Protein AF-X6MS56-F1 (afdb_monomer)

Secondary structure (DSSP, 8-state):
-----PPPPPGGG-HHHHHHHHT-HHHHHHHHHTT-EEEEE-HHHHTT----HHHHHHHEEEE-SS-TTEEEETTS-EEEEETTEEEE-TT-SS--EEEEEEEEEEEETTEEEEEEEESS-SS--TTSGGGS------------------------------------------------------------HHHHHHHHHHHS-HHHHHHHHHHHHHHHHHHHHHTTT-SS-HHHHHHHHHHHHHHHIIIIITTSTTTTTT--HHHHHHHHHHHHHHHHHHHHHHHHHHHHHHHHHHHHHHHHHHHHHHHHHHHS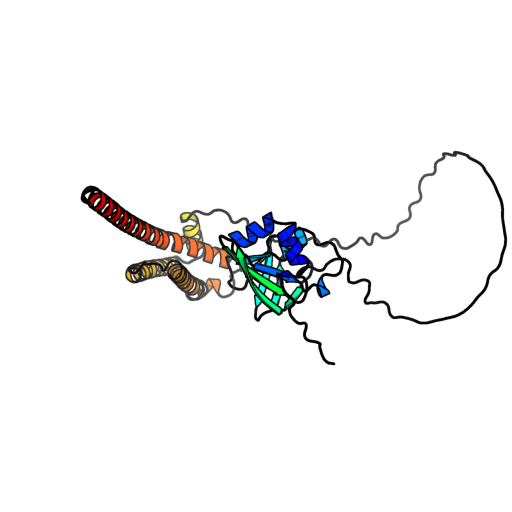----

Organism: Reticulomyxa filosa (NCBI:txid46433)

Sequence (320 aa):
MSTSTLKAEPVATNHFFKLLRDQYQDLYKLVSQNGWRVCVPHSSSIGDTPLTEQFLKSHIMQNSPFFKDEFITSNRQKVTIREGVVSTKSGFETPSTAKILSEELFYTNDSKFVVYCISNPLVVIAGSDDLKSRPSSSGSGGSGGPDTGGNNNGGAQSRSLFFGVSRGAMSETGPRMYQWKSKETTAVEYRSVEQWKQVLKTELSQHEYQQMRVWLDDFVTTFTKSHVMFKGYTSWTSQKIKEYRDKAVQSKLLNIPKFRNHLTYAQQNELSMAFDCLLHSRVYSFIFQQLIIHMKTEDELLSRKIRAIQQEHLLSPQSN

InterPro domains:
  IPR051248 UPF0507/Ankyrin repeat domain-containing protein 27 [PTHR24170] (10-311)

Structure (mmCIF, N/CA/C/O backbone):
data_AF-X6MS56-F1
#
_entry.id   AF-X6MS56-F1
#
loop_
_atom_site.group_PDB
_atom_site.id
_atom_site.type_symbol
_atom_site.label_atom_id
_atom_site.label_alt_id
_atom_site.label_comp_id
_atom_site.label_asym_id
_atom_site.label_entity_id
_atom_site.label_seq_id
_atom_site.pdbx_PDB_ins_code
_atom_site.Cartn_x
_atom_site.Cartn_y
_atom_site.Cartn_z
_atom_site.occupancy
_atom_site.B_iso_or_equiv
_atom_site.auth_seq_id
_atom_site.auth_comp_id
_atom_site.auth_asym_id
_atom_site.auth_atom_id
_atom_site.pdbx_PDB_model_num
ATOM 1 N N . MET A 1 1 ? -19.420 23.809 -29.208 1.00 43.38 1 MET A N 1
ATOM 2 C CA . MET A 1 1 ? -17.952 23.850 -29.051 1.00 43.38 1 MET A CA 1
ATOM 3 C C . MET A 1 1 ? -17.467 22.421 -28.902 1.00 43.38 1 MET A C 1
ATOM 5 O O . MET A 1 1 ? -17.743 21.806 -27.881 1.00 43.38 1 MET A O 1
ATOM 9 N N . SER A 1 2 ? -16.863 21.856 -29.944 1.00 39.59 2 SER A N 1
ATOM 10 C CA . SER A 1 2 ? -16.380 20.473 -29.936 1.00 39.59 2 SER A CA 1
ATOM 11 C C . SER A 1 2 ? -15.113 20.403 -29.088 1.00 39.59 2 SER A C 1
ATOM 13 O O . SER A 1 2 ? -14.068 20.900 -29.500 1.00 39.59 2 SER A O 1
ATOM 15 N N . THR A 1 3 ? -15.199 19.848 -27.881 1.00 50.16 3 THR A N 1
ATOM 16 C CA . THR A 1 3 ? -14.017 19.552 -27.071 1.00 50.16 3 THR A CA 1
ATOM 17 C C . THR A 1 3 ? -13.289 18.383 -27.723 1.00 50.16 3 THR A C 1
ATOM 19 O O . THR A 1 3 ? -13.685 17.224 -27.601 1.00 50.16 3 THR A O 1
ATOM 22 N N . SER A 1 4 ? -12.239 18.690 -28.481 1.00 68.00 4 SER A N 1
ATOM 23 C CA . SER A 1 4 ? -11.332 17.686 -29.032 1.00 68.00 4 SER A CA 1
ATOM 24 C C . SER A 1 4 ? -10.866 16.782 -27.890 1.00 68.00 4 SER A C 1
ATOM 26 O O . SER A 1 4 ? -10.172 17.228 -26.978 1.00 68.00 4 SER A O 1
ATOM 28 N N . THR A 1 5 ? -11.312 15.525 -27.888 1.00 86.69 5 THR A N 1
ATOM 29 C CA . THR A 1 5 ? -10.949 14.567 -26.841 1.00 86.69 5 THR A CA 1
ATOM 30 C C . THR A 1 5 ? -9.471 14.236 -27.003 1.00 86.69 5 THR A C 1
ATOM 32 O O . THR A 1 5 ? -9.082 13.655 -28.017 1.00 86.69 5 THR A O 1
ATOM 35 N N . LEU A 1 6 ? -8.650 14.644 -26.032 1.00 92.62 6 LEU A N 1
ATOM 36 C CA . LEU A 1 6 ? -7.223 14.333 -26.010 1.00 92.62 6 LEU A CA 1
ATOM 37 C C . LEU A 1 6 ? -7.042 12.809 -26.054 1.00 92.62 6 LEU A C 1
ATOM 39 O O . LEU A 1 6 ? -7.611 12.092 -25.227 1.00 92.62 6 LEU A O 1
ATOM 43 N N . LYS A 1 7 ? -6.299 12.319 -27.048 1.00 94.50 7 LYS A N 1
ATOM 44 C CA . LYS A 1 7 ? -6.004 10.892 -27.217 1.00 94.50 7 LYS A CA 1
ATOM 45 C C . LYS A 1 7 ? -4.727 10.534 -26.463 1.00 94.50 7 LYS A C 1
ATOM 47 O O . LYS A 1 7 ? -3.873 11.389 -26.268 1.00 94.50 7 LYS A O 1
ATOM 52 N N . ALA A 1 8 ? -4.609 9.275 -26.055 1.00 93.88 8 ALA A N 1
ATOM 53 C CA . ALA A 1 8 ? -3.372 8.761 -25.482 1.00 93.88 8 ALA A CA 1
ATOM 54 C C . ALA A 1 8 ? -2.257 8.729 -26.538 1.00 93.88 8 ALA A C 1
ATOM 56 O O . ALA A 1 8 ? -2.508 8.386 -27.697 1.00 93.88 8 ALA A O 1
ATOM 57 N N . GLU A 1 9 ? -1.036 9.048 -26.120 1.00 95.12 9 GLU A N 1
ATOM 58 C CA . GLU A 1 9 ? 0.173 8.843 -26.917 1.00 95.12 9 GLU A CA 1
ATOM 59 C C . GLU A 1 9 ? 0.909 7.575 -26.445 1.00 95.12 9 GLU A C 1
ATOM 61 O O . GLU A 1 9 ? 0.774 7.197 -25.279 1.00 95.12 9 GLU A O 1
ATOM 66 N N . PRO A 1 10 ? 1.706 6.915 -27.304 1.00 96.75 10 PRO A N 1
ATOM 67 C CA . PRO A 1 10 ? 2.484 5.749 -26.894 1.00 96.75 10 PRO A CA 1
ATOM 68 C C . PRO A 1 10 ? 3.536 6.114 -25.839 1.00 96.75 10 PRO A C 1
ATOM 70 O O . PRO A 1 10 ? 4.455 6.898 -26.117 1.00 96.75 10 PRO A O 1
ATOM 73 N N . VAL A 1 11 ? 3.464 5.492 -24.659 1.00 96.81 11 VAL A N 1
ATOM 74 C CA . VAL A 1 11 ? 4.350 5.791 -23.517 1.00 96.81 11 VAL A CA 1
ATOM 75 C C . VAL A 1 11 ? 5.834 5.650 -23.876 1.00 96.81 11 VAL A C 1
ATOM 77 O O . VAL A 1 11 ? 6.647 6.487 -23.494 1.00 96.81 11 VAL A O 1
ATOM 80 N N . ALA A 1 12 ? 6.202 4.649 -24.683 1.00 95.62 12 ALA A N 1
ATOM 81 C CA . ALA A 1 12 ? 7.589 4.424 -25.107 1.00 95.62 12 ALA A CA 1
ATOM 82 C C . ALA A 1 12 ? 8.193 5.586 -25.926 1.00 95.62 12 ALA A C 1
ATOM 84 O O . ALA A 1 12 ? 9.417 5.711 -26.023 1.00 95.62 12 ALA A O 1
ATOM 85 N N . THR A 1 13 ? 7.353 6.433 -26.534 1.00 96.62 13 THR A N 1
ATOM 86 C CA . THR A 1 13 ? 7.797 7.580 -27.342 1.00 96.62 13 THR A CA 1
ATOM 87 C C . THR A 1 13 ? 7.876 8.885 -26.553 1.00 96.62 13 THR A C 1
ATOM 89 O O . THR A 1 13 ? 8.641 9.767 -26.956 1.00 96.62 13 THR A O 1
ATOM 92 N N . ASN A 1 14 ? 7.164 8.969 -25.426 1.00 97.31 14 ASN A N 1
ATOM 93 C CA . ASN A 1 14 ? 7.041 10.154 -24.585 1.00 97.31 14 ASN A CA 1
ATOM 94 C C . ASN A 1 14 ? 8.391 10.560 -23.955 1.00 97.31 14 ASN A C 1
ATOM 96 O O . ASN A 1 14 ? 9.162 9.722 -23.477 1.00 97.31 14 ASN A O 1
ATOM 100 N N . HIS A 1 15 ? 8.676 11.867 -23.956 1.00 96.38 15 HIS A N 1
ATOM 101 C CA . HIS A 1 15 ? 9.951 12.416 -23.487 1.00 96.38 15 HIS A CA 1
ATOM 102 C C . HIS A 1 15 ? 10.188 12.197 -21.985 1.00 96.38 15 HIS A C 1
ATOM 104 O O . HIS A 1 15 ? 11.284 11.797 -21.600 1.00 96.38 15 HIS A O 1
ATOM 110 N N . PHE A 1 16 ? 9.162 12.381 -21.149 1.00 97.62 16 PHE A N 1
ATOM 111 C CA . PHE A 1 16 ? 9.237 12.131 -19.708 1.00 97.62 16 PHE A CA 1
ATOM 112 C C . PHE A 1 16 ? 9.600 10.670 -19.416 1.00 97.62 16 PHE A C 1
ATOM 114 O O . PHE A 1 16 ? 10.469 10.397 -18.588 1.00 97.62 16 PHE A O 1
ATOM 121 N N . PHE A 1 17 ? 8.975 9.721 -20.119 1.00 98.00 17 PHE A N 1
ATOM 122 C CA . PHE A 1 17 ? 9.243 8.301 -19.889 1.00 98.00 17 PHE A CA 1
ATOM 123 C C . PHE A 1 17 ? 10.634 7.881 -20.380 1.00 98.00 17 PHE A C 1
ATOM 125 O O . PHE A 1 17 ? 11.343 7.158 -19.678 1.00 98.00 17 PHE A O 1
ATOM 132 N N . LYS A 1 18 ? 11.066 8.382 -21.546 1.00 97.88 18 LYS A N 1
ATOM 133 C CA . LYS A 1 18 ? 12.442 8.194 -22.036 1.00 97.88 18 LYS A CA 1
ATOM 134 C C . LYS A 1 18 ? 13.464 8.747 -21.050 1.00 97.88 18 LYS A C 1
ATOM 136 O O . LYS A 1 18 ? 14.424 8.059 -20.733 1.00 97.88 18 LYS A O 1
ATOM 141 N N . LEU A 1 19 ? 13.229 9.943 -20.512 1.00 97.75 19 LEU A N 1
ATOM 142 C CA . LEU A 1 19 ? 14.104 10.556 -19.518 1.00 97.75 19 LEU A CA 1
ATOM 143 C C . LEU A 1 19 ? 14.233 9.688 -18.258 1.00 97.75 19 LEU A C 1
ATOM 145 O O . LEU A 1 19 ? 15.348 9.425 -17.808 1.00 97.75 19 LEU A O 1
ATOM 149 N N . LEU A 1 20 ? 13.105 9.201 -17.724 1.00 98.00 20 LEU A N 1
ATOM 150 C CA . LEU A 1 20 ? 13.085 8.302 -16.568 1.00 98.00 20 LEU A CA 1
ATOM 151 C C . LEU A 1 20 ? 13.911 7.034 -16.826 1.00 98.00 20 LEU A C 1
ATOM 153 O O . LEU A 1 20 ? 14.711 6.642 -15.983 1.00 98.00 20 LEU A O 1
ATOM 157 N N . ARG A 1 21 ? 13.724 6.405 -17.990 1.00 97.38 21 ARG A N 1
ATOM 158 C CA . ARG A 1 21 ? 14.405 5.160 -18.361 1.00 97.38 21 ARG A CA 1
ATOM 159 C C . ARG A 1 21 ? 15.896 5.363 -18.639 1.00 97.38 21 ARG A C 1
ATOM 161 O O . ARG A 1 21 ? 16.707 4.564 -18.184 1.00 97.38 21 ARG A O 1
ATOM 168 N N . ASP A 1 22 ? 16.246 6.399 -19.395 1.00 97.69 22 ASP A N 1
ATOM 169 C CA . ASP A 1 22 ? 17.578 6.546 -19.984 1.00 97.69 22 ASP A CA 1
ATOM 170 C C . ASP A 1 22 ? 18.538 7.297 -19.047 1.00 97.69 22 ASP A C 1
ATOM 172 O O . ASP A 1 22 ? 19.694 6.894 -18.917 1.00 97.69 22 ASP A O 1
ATOM 176 N N . GLN A 1 23 ? 18.064 8.347 -18.361 1.00 97.94 23 GLN A N 1
ATOM 177 C CA . GLN A 1 23 ? 18.895 9.195 -17.490 1.00 97.94 23 GLN A CA 1
ATOM 178 C C . GLN A 1 23 ? 18.741 8.871 -15.999 1.00 97.94 23 GLN A C 1
ATOM 180 O O . GLN A 1 23 ? 19.713 8.956 -15.254 1.00 97.94 23 GLN A O 1
ATOM 185 N N . TYR A 1 24 ? 17.552 8.454 -15.556 1.00 97.62 24 TYR A N 1
ATOM 186 C CA . TYR A 1 24 ? 17.260 8.168 -14.145 1.00 97.62 24 TYR A CA 1
ATOM 187 C C . TYR A 1 24 ? 17.105 6.665 -13.878 1.00 97.62 24 TYR A C 1
ATOM 189 O O . TYR A 1 24 ? 16.140 6.215 -13.254 1.00 97.62 24 TYR A O 1
ATOM 197 N N . GLN A 1 25 ? 18.085 5.878 -14.333 1.00 96.75 25 GLN A N 1
ATOM 198 C CA . GLN A 1 25 ? 18.047 4.411 -14.282 1.00 96.75 25 GLN A CA 1
ATOM 199 C C . GLN A 1 25 ? 17.817 3.849 -12.875 1.00 96.75 25 GLN A C 1
ATOM 201 O O . GLN A 1 25 ? 17.140 2.834 -12.736 1.00 96.75 25 GLN A O 1
ATOM 206 N N . ASP A 1 26 ? 18.334 4.501 -11.833 1.00 97.31 26 ASP A N 1
ATOM 207 C CA . ASP A 1 26 ? 18.136 4.055 -10.451 1.00 97.31 26 ASP A CA 1
ATOM 208 C C . ASP A 1 26 ? 16.671 4.182 -10.017 1.00 97.31 26 ASP A C 1
ATOM 210 O O . ASP A 1 26 ? 16.117 3.253 -9.427 1.00 97.31 26 ASP A O 1
ATOM 214 N N . LEU A 1 27 ? 16.001 5.283 -10.386 1.00 97.38 27 LEU A N 1
ATOM 215 C CA . LEU A 1 27 ? 14.562 5.442 -10.159 1.00 97.38 27 LEU A CA 1
ATOM 216 C C . LEU A 1 27 ? 13.758 4.446 -10.995 1.00 97.38 27 LEU A C 1
ATOM 218 O O . LEU A 1 27 ? 12.813 3.851 -10.484 1.00 97.38 27 LEU A O 1
ATOM 222 N N . TYR A 1 28 ? 14.143 4.220 -12.253 1.00 97.62 28 TYR A N 1
ATOM 223 C CA . TYR A 1 28 ? 13.481 3.240 -13.115 1.00 97.62 28 TYR A CA 1
ATOM 224 C C . TYR A 1 28 ? 13.593 1.808 -12.558 1.00 97.62 28 TYR A C 1
ATOM 226 O O . TYR A 1 28 ? 12.591 1.094 -12.463 1.00 97.62 28 TYR A O 1
ATOM 234 N N . LYS A 1 29 ? 14.789 1.398 -12.113 1.00 96.31 29 LYS A N 1
ATOM 235 C CA . LYS A 1 29 ? 15.021 0.105 -11.445 1.00 96.31 29 LYS A CA 1
ATOM 236 C C . LYS A 1 29 ? 14.187 -0.017 -10.175 1.00 96.31 29 LYS A C 1
ATOM 238 O O . LYS A 1 29 ? 13.544 -1.045 -9.982 1.00 96.31 29 LYS A O 1
ATOM 243 N N . LEU A 1 30 ? 14.146 1.033 -9.353 1.00 96.06 30 LEU A N 1
ATOM 244 C CA . LEU A 1 30 ? 13.357 1.062 -8.122 1.00 96.06 30 LEU A CA 1
ATOM 245 C C . LEU A 1 30 ? 11.858 0.881 -8.404 1.00 96.06 30 LEU A C 1
ATOM 247 O O . LEU A 1 30 ? 11.199 0.082 -7.738 1.00 96.06 30 LEU A O 1
ATOM 251 N N . VAL A 1 31 ? 11.328 1.580 -9.412 1.00 97.12 31 VAL A N 1
ATOM 252 C CA . VAL A 1 31 ? 9.933 1.440 -9.853 1.00 97.12 31 VAL A CA 1
ATOM 253 C C . VAL A 1 31 ? 9.639 0.009 -10.280 1.00 97.12 31 VAL A C 1
ATOM 255 O O . VAL A 1 31 ? 8.637 -0.564 -9.849 1.00 97.12 31 VAL A O 1
ATOM 258 N N . SER A 1 32 ? 10.520 -0.570 -11.098 1.00 96.56 32 SER A N 1
ATOM 259 C CA . SER A 1 32 ? 10.356 -1.929 -11.602 1.00 96.56 32 SER A CA 1
ATOM 260 C C . SER A 1 32 ? 10.371 -2.951 -10.467 1.00 96.56 32 SER A C 1
ATOM 262 O O . SER A 1 32 ? 9.411 -3.701 -10.318 1.00 96.56 32 SER A O 1
ATOM 264 N N . GLN A 1 33 ? 11.414 -2.943 -9.629 1.00 96.12 33 GLN A N 1
ATOM 265 C CA . GLN A 1 33 ? 11.604 -3.909 -8.540 1.00 96.12 33 GLN A CA 1
ATOM 266 C C . GLN A 1 33 ? 10.435 -3.929 -7.554 1.00 96.12 33 GLN A C 1
ATOM 268 O O . GLN A 1 33 ? 10.069 -4.988 -7.052 1.00 96.12 33 GLN A O 1
ATOM 273 N N . ASN A 1 34 ? 9.832 -2.768 -7.293 1.00 95.62 34 ASN A N 1
ATOM 274 C CA . ASN A 1 34 ? 8.732 -2.652 -6.341 1.00 95.62 34 ASN A CA 1
ATOM 275 C C . ASN A 1 34 ? 7.339 -2.692 -6.993 1.00 95.62 34 ASN A C 1
ATOM 277 O O . ASN A 1 34 ? 6.336 -2.562 -6.287 1.00 95.62 34 ASN A O 1
ATOM 281 N N . GLY A 1 35 ? 7.246 -2.837 -8.320 1.00 96.06 35 GLY A N 1
ATOM 282 C CA . GLY A 1 35 ? 5.970 -2.829 -9.042 1.00 96.06 35 GLY A CA 1
ATOM 283 C C . GLY A 1 35 ? 5.171 -1.537 -8.842 1.00 96.06 35 GLY A C 1
ATOM 284 O O . GLY A 1 35 ? 3.944 -1.568 -8.716 1.00 96.06 35 GLY A O 1
ATOM 285 N N . TRP A 1 36 ? 5.863 -0.399 -8.746 1.00 97.44 36 TRP A N 1
ATOM 286 C CA . TRP A 1 36 ? 5.234 0.907 -8.543 1.00 97.44 36 TRP A CA 1
ATOM 287 C C . TRP A 1 36 ? 4.491 1.383 -9.797 1.00 97.44 36 TRP A C 1
ATOM 289 O O . TRP A 1 36 ? 4.592 0.804 -10.874 1.00 97.44 36 TRP A O 1
ATOM 299 N N . ARG A 1 37 ? 3.692 2.441 -9.659 1.00 98.31 37 ARG A N 1
ATOM 300 C CA . ARG A 1 37 ? 2.962 3.059 -10.773 1.00 98.31 37 ARG A CA 1
ATOM 301 C C . ARG A 1 37 ? 3.662 4.329 -11.227 1.00 98.31 37 ARG A C 1
ATOM 303 O O . ARG A 1 37 ? 4.091 5.114 -10.386 1.00 98.31 37 ARG A O 1
ATOM 310 N N . VAL A 1 38 ? 3.722 4.563 -12.532 1.00 98.56 38 VAL A N 1
ATOM 311 C CA . VAL A 1 38 ? 4.264 5.806 -13.104 1.00 98.56 38 VAL A CA 1
ATOM 312 C C . VAL A 1 38 ? 3.156 6.561 -13.821 1.00 98.56 38 VAL A C 1
ATOM 314 O O . VAL A 1 38 ? 2.483 6.006 -14.679 1.00 98.56 38 VAL A O 1
ATOM 317 N N . CYS A 1 39 ? 2.974 7.831 -13.486 1.00 98.56 39 CYS A N 1
ATOM 318 C CA . CYS A 1 39 ? 2.101 8.755 -14.197 1.00 98.56 39 CYS A CA 1
ATOM 319 C C . CYS A 1 39 ? 2.916 9.532 -15.230 1.00 98.56 39 CYS A C 1
ATOM 321 O O . CYS A 1 39 ? 3.679 10.419 -14.870 1.00 98.56 39 CYS A O 1
ATOM 323 N N . VAL A 1 40 ? 2.755 9.221 -16.509 1.00 98.31 40 VAL A N 1
ATOM 324 C CA . VAL A 1 40 ? 3.439 9.898 -17.613 1.00 98.31 40 VAL A CA 1
ATOM 325 C C . VAL A 1 40 ? 2.525 10.998 -18.151 1.00 98.31 40 VAL A C 1
ATOM 327 O O . VAL A 1 40 ? 1.493 10.675 -18.746 1.00 98.31 40 VAL A O 1
ATOM 330 N N . PRO A 1 41 ? 2.842 12.289 -17.943 1.00 97.75 41 PRO A N 1
ATOM 331 C CA . PRO A 1 41 ? 2.025 13.365 -18.481 1.00 97.75 41 PRO A CA 1
ATOM 332 C C . PRO A 1 41 ? 2.132 13.417 -20.002 1.00 97.75 41 PRO A C 1
ATOM 334 O O . PRO A 1 41 ? 3.205 13.189 -20.564 1.00 97.75 41 PRO A O 1
ATOM 337 N N . HIS A 1 42 ? 1.023 13.748 -20.657 1.00 97.19 42 HIS A N 1
ATOM 338 C CA . HIS A 1 42 ? 0.965 13.895 -22.104 1.00 97.19 42 HIS A CA 1
ATOM 339 C C . HIS A 1 42 ? 1.962 14.966 -22.580 1.00 97.19 42 HIS A C 1
ATOM 341 O O . HIS A 1 42 ? 2.009 16.056 -22.003 1.00 97.19 42 HIS A O 1
ATOM 347 N N . SER A 1 43 ? 2.724 14.703 -23.644 1.00 95.56 43 SER A N 1
ATOM 348 C CA . SER A 1 43 ? 3.818 15.571 -24.117 1.00 95.56 43 SER A CA 1
ATOM 349 C C . SER A 1 43 ? 3.364 17.011 -24.378 1.00 95.56 43 SER A C 1
ATOM 351 O O . SER A 1 43 ? 4.067 17.958 -24.042 1.00 95.56 43 SER A O 1
ATOM 353 N N . SER A 1 44 ? 2.139 17.198 -24.883 1.00 94.81 44 SER A N 1
ATOM 354 C CA . SER A 1 44 ? 1.561 18.534 -25.117 1.00 94.81 44 SER A CA 1
ATOM 355 C C . SER A 1 44 ? 1.279 19.350 -23.845 1.00 94.81 44 SER A C 1
ATOM 357 O O . SER A 1 44 ? 0.930 20.520 -23.957 1.00 94.81 44 SER A O 1
ATOM 359 N N . SER A 1 45 ? 1.345 18.738 -22.658 1.00 94.38 45 SER A N 1
ATOM 360 C CA . SER A 1 45 ? 1.048 19.377 -21.366 1.00 94.38 45 SER A CA 1
ATOM 361 C C . SER A 1 45 ? 2.293 19.756 -20.557 1.00 94.38 45 SER A C 1
ATOM 363 O O . SER A 1 45 ? 2.184 20.530 -19.612 1.00 94.38 45 SER A O 1
ATOM 365 N N . ILE A 1 46 ? 3.466 19.221 -20.916 1.00 91.62 46 ILE A N 1
ATOM 366 C CA . ILE A 1 46 ? 4.722 19.419 -20.175 1.00 91.62 46 ILE A CA 1
ATOM 367 C C . ILE A 1 46 ? 5.432 20.723 -20.590 1.00 91.62 46 ILE A C 1
ATOM 369 O O . ILE A 1 46 ? 6.148 21.315 -19.786 1.00 91.62 46 ILE A O 1
ATOM 373 N N . GLY A 1 47 ? 5.202 21.206 -21.815 1.00 87.88 47 GLY A N 1
ATOM 374 C CA . GLY A 1 47 ? 5.944 22.344 -22.370 1.00 87.88 47 GLY A CA 1
ATOM 375 C C . GLY A 1 47 ? 7.443 22.049 -22.525 1.00 87.88 47 GLY A C 1
ATOM 376 O O . GLY A 1 47 ? 7.866 20.898 -22.448 1.00 87.88 47 GLY A O 1
ATOM 377 N N . ASP A 1 48 ? 8.246 23.095 -22.726 1.00 87.06 48 ASP A N 1
ATOM 378 C CA . ASP A 1 48 ? 9.701 22.986 -22.954 1.00 87.06 48 ASP A CA 1
ATOM 379 C C . ASP A 1 48 ? 10.535 23.065 -21.663 1.00 87.06 48 ASP A C 1
ATOM 381 O O . ASP A 1 48 ? 11.746 23.287 -21.691 1.00 87.06 48 ASP A O 1
ATOM 385 N N . THR A 1 49 ? 9.904 22.950 -20.493 1.00 82.69 49 THR A N 1
ATOM 386 C CA . THR A 1 49 ? 10.622 23.133 -19.229 1.00 82.69 49 THR A CA 1
ATOM 387 C C . THR A 1 49 ? 11.457 21.900 -18.878 1.00 82.69 49 THR A C 1
ATOM 389 O O . THR A 1 49 ? 10.976 20.772 -19.020 1.00 82.69 49 THR A O 1
ATOM 392 N N . PRO A 1 50 ? 12.692 22.078 -18.368 1.00 89.88 50 PRO A N 1
ATOM 393 C CA . PRO A 1 50 ? 13.512 20.965 -17.915 1.00 89.88 50 PRO A CA 1
ATOM 394 C C . PRO A 1 50 ? 12.810 20.147 -16.828 1.00 89.88 50 PRO A C 1
ATOM 396 O O . PRO A 1 50 ? 12.402 20.653 -15.780 1.00 89.88 50 PRO A O 1
ATOM 399 N N . LEU A 1 51 ? 12.720 18.846 -17.077 1.00 95.44 51 LEU A N 1
ATOM 400 C CA . LEU A 1 51 ? 12.163 17.872 -16.154 1.00 95.44 51 LEU A CA 1
ATOM 401 C C . LEU A 1 51 ? 13.202 17.523 -15.084 1.00 95.44 51 LEU A C 1
ATOM 403 O O . LEU A 1 51 ? 14.189 16.843 -15.352 1.00 95.44 51 LEU A O 1
ATOM 407 N N . THR A 1 52 ? 12.979 17.997 -13.861 1.00 96.19 52 THR A N 1
ATOM 408 C CA . THR A 1 52 ? 13.863 17.706 -12.726 1.00 96.19 52 THR A CA 1
ATOM 409 C C . THR A 1 52 ? 13.569 16.335 -12.111 1.00 96.19 52 THR A C 1
ATOM 411 O O . THR A 1 52 ? 12.470 15.790 -12.236 1.00 96.19 52 THR A O 1
ATOM 414 N N . GLU A 1 53 ? 14.520 15.792 -11.350 1.00 96.44 53 GLU A N 1
ATOM 415 C CA . GLU A 1 53 ? 14.308 14.553 -10.587 1.00 96.44 53 GLU A CA 1
ATOM 416 C C . GLU A 1 53 ? 13.118 14.662 -9.617 1.00 96.44 53 GLU A C 1
ATOM 418 O O . GLU A 1 53 ? 12.340 13.723 -9.452 1.00 96.44 53 GLU A O 1
ATOM 423 N N . GLN A 1 54 ? 12.932 15.832 -8.999 1.00 96.25 54 GLN A N 1
ATOM 424 C CA . GLN A 1 54 ? 11.812 16.075 -8.092 1.00 96.25 54 GLN A CA 1
ATOM 425 C C . GLN A 1 54 ? 10.467 16.048 -8.829 1.00 96.25 54 GLN A C 1
ATOM 427 O O . GLN A 1 54 ? 9.474 15.533 -8.302 1.00 96.25 54 GLN A O 1
ATOM 432 N N . PHE A 1 55 ? 10.439 16.550 -10.066 1.00 96.88 55 PHE A N 1
ATOM 433 C CA . PHE A 1 55 ? 9.272 16.442 -10.929 1.00 96.88 55 PHE A CA 1
ATOM 434 C C . PHE A 1 55 ? 8.958 14.972 -11.235 1.00 96.88 55 PHE A C 1
ATOM 436 O O . PHE A 1 55 ? 7.827 14.537 -11.021 1.00 96.88 55 PHE A O 1
ATOM 443 N N . LEU A 1 56 ? 9.958 14.173 -11.624 1.00 97.94 56 LEU A N 1
ATOM 444 C CA . LEU A 1 56 ? 9.808 12.728 -11.858 1.00 97.94 56 LEU A CA 1
ATOM 445 C C . LEU A 1 56 ? 9.278 11.996 -10.612 1.00 97.94 56 LEU A C 1
ATOM 447 O O . LEU A 1 56 ? 8.297 11.256 -10.690 1.00 97.94 56 LEU A O 1
ATOM 451 N N . LYS A 1 57 ? 9.856 12.260 -9.433 1.00 98.12 57 LYS A N 1
ATOM 452 C CA . LYS A 1 57 ? 9.436 11.660 -8.152 1.00 98.12 57 LYS A CA 1
ATOM 453 C C . LYS A 1 57 ? 7.991 11.981 -7.766 1.00 98.12 57 LYS A C 1
ATOM 455 O O . LYS A 1 57 ? 7.345 11.151 -7.127 1.00 98.12 57 LYS A O 1
ATOM 460 N N . SER A 1 58 ? 7.474 13.141 -8.172 1.00 97.88 58 SER A N 1
ATOM 461 C CA . SER A 1 58 ? 6.072 13.540 -7.945 1.00 97.88 58 SER A CA 1
ATOM 462 C C . SER A 1 58 ? 5.075 12.728 -8.782 1.00 97.88 58 SER A C 1
ATOM 464 O O . SER A 1 58 ? 3.881 12.727 -8.500 1.00 97.88 58 SER A O 1
ATOM 466 N N . HIS A 1 59 ? 5.562 12.026 -9.804 1.00 98.38 59 HIS A N 1
ATOM 467 C CA . HIS A 1 59 ? 4.768 11.247 -10.752 1.00 98.38 59 HIS A CA 1
ATOM 468 C C . HIS A 1 59 ? 4.954 9.730 -10.590 1.00 98.38 59 HIS A C 1
ATOM 470 O O . HIS A 1 59 ? 4.291 8.945 -11.264 1.00 98.38 59 HIS A O 1
ATOM 476 N N . ILE A 1 60 ? 5.830 9.299 -9.683 1.00 98.50 60 ILE A N 1
ATOM 477 C CA . ILE A 1 60 ? 6.037 7.893 -9.330 1.00 98.50 60 ILE A CA 1
ATOM 478 C C . ILE A 1 60 ? 5.275 7.605 -8.041 1.00 98.50 60 ILE A C 1
ATOM 480 O O . ILE A 1 60 ? 5.461 8.314 -7.056 1.00 98.50 60 ILE A O 1
ATOM 484 N N . MET A 1 61 ? 4.435 6.572 -8.032 1.00 97.81 61 MET A N 1
ATOM 485 C CA . MET A 1 61 ? 3.459 6.293 -6.979 1.00 97.81 61 MET A CA 1
ATOM 486 C C . MET A 1 61 ? 3.570 4.864 -6.439 1.00 97.81 61 MET A C 1
ATOM 488 O O . MET A 1 61 ? 3.564 3.892 -7.194 1.00 97.81 61 MET A O 1
ATOM 492 N N . GLN A 1 62 ? 3.550 4.740 -5.117 1.00 97.38 62 GLN A N 1
ATOM 493 C CA . GLN A 1 62 ? 3.411 3.487 -4.373 1.00 97.38 62 GLN A CA 1
ATOM 494 C C . GLN A 1 62 ? 2.016 3.392 -3.741 1.00 97.38 62 GLN A C 1
ATOM 496 O O . GLN A 1 62 ? 1.392 4.406 -3.419 1.00 97.38 62 GLN A O 1
ATOM 501 N N . ASN A 1 63 ? 1.515 2.171 -3.550 1.00 95.06 63 ASN A N 1
ATOM 502 C CA . ASN A 1 63 ? 0.245 1.938 -2.862 1.00 95.06 63 ASN A CA 1
ATOM 503 C C . ASN A 1 63 ? 0.289 2.503 -1.436 1.00 95.06 63 ASN A C 1
ATOM 505 O O . ASN A 1 63 ? 1.255 2.284 -0.705 1.00 95.06 63 ASN A O 1
ATOM 509 N N . SER A 1 64 ? -0.775 3.191 -1.018 1.00 93.75 64 SER A N 1
ATOM 510 C CA . SER A 1 64 ? -0.937 3.547 0.390 1.00 93.75 64 SER A CA 1
ATOM 511 C C . SER A 1 64 ? -1.158 2.276 1.220 1.00 93.75 64 SER A C 1
ATOM 513 O O . SER A 1 64 ? -1.980 1.438 0.841 1.00 93.75 64 SER A O 1
ATOM 515 N N . PRO A 1 65 ? -0.490 2.125 2.379 1.00 83.88 65 PRO A N 1
ATOM 516 C CA . PRO A 1 65 ? -0.735 0.996 3.275 1.00 83.88 65 PRO A CA 1
ATOM 517 C C . PRO A 1 65 ? -2.101 1.089 3.978 1.00 83.88 65 PRO A C 1
ATOM 519 O O . PRO A 1 65 ? -2.564 0.108 4.553 1.00 83.88 65 PRO A O 1
ATOM 522 N N . PHE A 1 66 ? -2.753 2.258 3.942 1.00 85.00 66 PHE A N 1
ATOM 523 C CA . PHE A 1 66 ? -3.971 2.529 4.708 1.00 85.00 66 PHE A CA 1
ATOM 524 C C . PHE A 1 66 ? -5.251 2.472 3.863 1.00 85.00 66 PHE A C 1
ATOM 526 O O . PHE A 1 66 ? -6.277 1.979 4.338 1.00 85.00 66 PHE A O 1
ATOM 533 N N . PHE A 1 67 ? -5.209 2.941 2.610 1.00 90.94 67 PHE A N 1
ATOM 534 C CA . PHE A 1 67 ? -6.400 3.093 1.766 1.00 90.94 67 PHE A CA 1
ATOM 535 C C . PHE A 1 67 ? -6.156 2.577 0.344 1.00 90.94 67 PHE A C 1
ATOM 537 O O . PHE A 1 67 ? -5.158 2.918 -0.280 1.00 90.94 67 PHE A O 1
ATOM 544 N N . LYS A 1 68 ? -7.099 1.784 -0.184 1.00 86.50 68 LYS A N 1
ATOM 545 C CA . LYS A 1 68 ? -6.977 1.092 -1.483 1.00 86.50 68 LYS A CA 1
ATOM 546 C C . LYS A 1 68 ? -6.825 2.044 -2.678 1.00 86.50 68 LYS A C 1
ATOM 548 O O . LYS A 1 68 ? -6.103 1.718 -3.613 1.00 86.50 68 LYS A O 1
ATOM 553 N N . ASP A 1 69 ? -7.479 3.202 -2.616 1.00 93.44 69 ASP A N 1
ATOM 554 C CA . ASP A 1 69 ? -7.510 4.184 -3.709 1.00 93.44 69 ASP A CA 1
ATOM 555 C C . ASP A 1 69 ? -6.548 5.358 -3.479 1.00 93.44 69 ASP A C 1
ATOM 557 O O . ASP A 1 69 ? -6.539 6.310 -4.261 1.00 93.44 69 ASP A O 1
ATOM 561 N N . GLU A 1 70 ? -5.776 5.325 -2.388 1.00 96.88 70 GLU A N 1
ATOM 562 C CA . GLU A 1 70 ? -4.732 6.310 -2.121 1.00 96.88 70 GLU A CA 1
ATOM 563 C C . GLU A 1 70 ? -3.366 5.759 -2.502 1.00 96.88 70 GLU A C 1
ATOM 565 O O . GLU A 1 70 ? -3.038 4.588 -2.298 1.00 96.88 70 GLU A O 1
ATOM 570 N N . PHE A 1 71 ? -2.534 6.661 -2.993 1.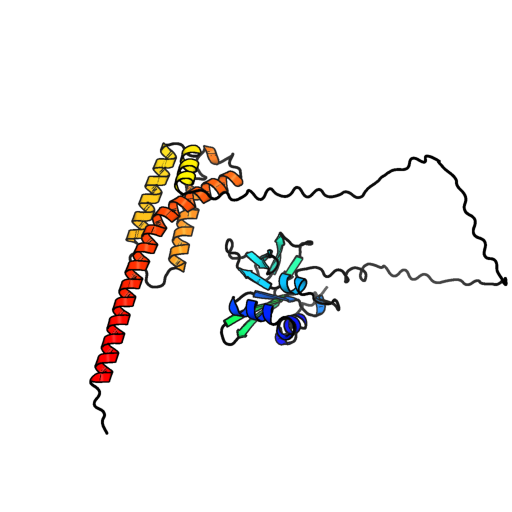00 98.06 71 PHE A N 1
ATOM 571 C CA . PHE A 1 71 ? -1.152 6.400 -3.318 1.00 98.06 71 PHE A CA 1
ATOM 572 C C . PHE A 1 71 ? -0.280 7.470 -2.680 1.00 98.06 71 PHE A C 1
ATOM 574 O O . PHE A 1 71 ? -0.704 8.609 -2.454 1.00 98.06 71 PHE A O 1
ATOM 581 N N . ILE A 1 72 ? 0.950 7.080 -2.380 1.00 98.06 72 ILE A N 1
ATOM 582 C CA . ILE A 1 72 ? 1.985 7.976 -1.885 1.00 98.06 72 ILE A CA 1
ATOM 583 C C . ILE A 1 72 ? 3.012 8.095 -3.004 1.00 98.06 72 ILE A C 1
ATOM 585 O O . ILE A 1 72 ? 3.448 7.086 -3.547 1.00 98.06 72 ILE A O 1
ATOM 589 N N . THR A 1 73 ? 3.379 9.304 -3.395 1.00 98.00 73 THR A N 1
ATOM 590 C CA . THR A 1 73 ? 4.407 9.518 -4.413 1.00 98.00 73 THR A CA 1
ATOM 591 C C . THR A 1 73 ? 5.806 9.268 -3.841 1.00 98.00 73 THR A C 1
ATOM 593 O O . THR A 1 73 ? 5.999 9.239 -2.621 1.00 98.00 73 THR A O 1
ATOM 596 N N . SER A 1 74 ? 6.823 9.130 -4.694 1.00 96.88 74 SER A N 1
ATOM 597 C CA . SER A 1 74 ? 8.208 8.917 -4.244 1.00 96.88 74 SER A CA 1
ATOM 598 C C . SER A 1 74 ? 8.758 10.088 -3.415 1.00 96.88 74 SER A C 1
ATOM 600 O O . SER A 1 74 ? 9.688 9.895 -2.634 1.00 96.88 74 SER A O 1
ATOM 602 N N . ASN A 1 75 ? 8.179 11.285 -3.541 1.00 95.88 75 ASN A N 1
ATOM 603 C CA . ASN A 1 75 ? 8.465 12.453 -2.702 1.00 95.88 75 ASN A CA 1
ATOM 604 C C . ASN A 1 75 ? 7.454 12.649 -1.550 1.00 95.88 75 ASN A C 1
ATOM 606 O O . ASN A 1 75 ? 7.349 13.742 -1.000 1.00 95.88 75 ASN A O 1
ATOM 610 N N . ARG A 1 76 ? 6.743 11.586 -1.148 1.00 96.94 76 ARG A N 1
ATOM 611 C CA . ARG A 1 76 ? 5.841 11.536 0.020 1.00 96.94 76 ARG A CA 1
ATOM 612 C C . ARG A 1 76 ? 4.597 12.433 -0.064 1.00 96.94 76 ARG A C 1
ATOM 614 O O . ARG A 1 76 ? 3.990 12.733 0.965 1.00 96.94 76 ARG A O 1
ATOM 621 N N . GLN A 1 77 ? 4.180 12.826 -1.262 1.00 97.56 77 GLN A N 1
ATOM 622 C CA . GLN A 1 77 ? 2.902 13.504 -1.484 1.00 97.56 77 GLN A CA 1
ATOM 623 C C . GLN A 1 77 ? 1.785 12.463 -1.638 1.00 97.56 77 GLN A C 1
ATOM 625 O O . GLN A 1 77 ? 2.039 11.302 -1.950 1.00 97.56 77 GLN A O 1
ATOM 630 N N . LYS A 1 78 ? 0.533 12.847 -1.384 1.00 97.56 78 LYS A N 1
ATOM 631 C CA . LYS A 1 78 ? -0.616 11.935 -1.485 1.00 97.56 78 LYS A CA 1
ATOM 632 C C . LYS A 1 78 ? -1.431 12.223 -2.729 1.00 97.56 78 LYS A C 1
ATOM 634 O O . LYS A 1 78 ? -1.739 13.379 -3.012 1.00 97.56 78 LYS A O 1
ATOM 639 N N . VAL A 1 79 ? -1.856 11.169 -3.408 1.00 98.19 79 VAL A N 1
ATOM 640 C CA . VAL A 1 79 ? -2.760 11.240 -4.560 1.00 98.19 79 VAL A CA 1
ATOM 641 C C . VAL A 1 79 ? -3.824 10.153 -4.453 1.00 98.19 79 VAL A C 1
ATOM 643 O O . VAL A 1 79 ? -3.631 9.146 -3.775 1.00 98.19 79 VAL A O 1
ATOM 646 N N . THR A 1 80 ? -4.960 10.353 -5.108 1.00 98.12 80 THR A N 1
ATOM 647 C CA . THR A 1 80 ? -6.026 9.349 -5.215 1.00 98.12 80 THR A CA 1
ATOM 648 C C . THR A 1 80 ? -6.315 9.035 -6.665 1.00 98.12 80 THR A C 1
ATOM 650 O O . THR A 1 80 ? -6.338 9.959 -7.475 1.00 98.12 80 THR A O 1
ATOM 653 N N . ILE A 1 81 ? -6.619 7.776 -6.972 1.00 98.00 81 ILE A N 1
ATOM 654 C CA . ILE A 1 81 ? -7.102 7.375 -8.298 1.00 98.00 81 ILE A CA 1
ATOM 655 C C . ILE A 1 81 ? -8.534 6.872 -8.159 1.00 98.00 81 ILE A C 1
ATOM 657 O O . ILE A 1 81 ? -8.777 5.889 -7.464 1.00 98.00 81 ILE A O 1
ATOM 661 N N . ARG A 1 82 ? -9.487 7.549 -8.806 1.00 96.88 82 ARG A N 1
ATOM 662 C CA . ARG A 1 82 ? -10.904 7.157 -8.826 1.00 96.88 82 ARG A CA 1
ATOM 663 C C . ARG A 1 82 ? -11.494 7.427 -10.197 1.00 96.88 82 ARG A C 1
ATOM 665 O O . ARG A 1 82 ? -11.239 8.481 -10.763 1.00 96.88 82 ARG A O 1
ATOM 672 N N . GLU A 1 83 ? -12.254 6.468 -10.723 1.00 96.25 83 GLU A N 1
ATOM 673 C CA . GLU A 1 83 ? -12.995 6.619 -11.989 1.00 96.25 83 GLU A CA 1
ATOM 674 C C . GLU A 1 83 ? -12.112 7.089 -13.165 1.00 96.25 83 GLU A C 1
ATOM 676 O O . GLU A 1 83 ? -12.512 7.903 -13.993 1.00 96.25 83 GLU A O 1
ATOM 681 N N . GLY A 1 84 ? -10.868 6.597 -13.225 1.00 96.62 84 GLY A N 1
ATOM 682 C CA . GLY A 1 84 ? -9.913 6.986 -14.268 1.00 96.62 84 GLY A CA 1
ATOM 683 C C . GLY A 1 84 ? -9.368 8.412 -14.127 1.00 96.62 84 GLY A C 1
ATOM 684 O O . GLY A 1 84 ? -8.836 8.955 -15.092 1.00 96.62 84 GLY A O 1
ATOM 685 N N . VAL A 1 85 ? -9.485 9.036 -12.953 1.00 98.12 85 VAL A N 1
ATOM 686 C CA . VAL A 1 85 ? -8.935 10.363 -12.654 1.00 98.12 85 VAL A CA 1
ATOM 687 C C . VAL A 1 85 ? -7.954 10.269 -11.491 1.00 98.12 85 VAL A C 1
ATOM 689 O O . VAL A 1 85 ? -8.271 9.738 -10.426 1.00 98.12 85 VAL A O 1
ATOM 692 N N . VAL A 1 86 ? -6.759 10.820 -11.695 1.00 98.25 86 VAL A N 1
ATOM 693 C CA . VAL A 1 86 ? -5.753 11.034 -10.655 1.00 98.25 86 VAL A CA 1
ATOM 694 C C . VAL A 1 86 ? -5.979 12.417 -10.057 1.00 98.25 86 VAL A C 1
ATOM 696 O O . VAL A 1 86 ? -5.979 13.413 -10.776 1.00 98.25 86 VAL A O 1
ATOM 699 N N . SER A 1 87 ? -6.180 12.501 -8.746 1.00 98.06 87 SER A N 1
ATOM 700 C CA . SER A 1 87 ? -6.328 13.769 -8.024 1.00 98.06 87 SER A CA 1
ATOM 701 C C . SER A 1 87 ? -5.240 13.925 -6.978 1.00 98.06 87 SER A C 1
ATOM 703 O O . SER A 1 87 ? -5.035 13.026 -6.157 1.00 98.06 87 SER A O 1
ATOM 705 N N . THR A 1 88 ? -4.579 15.079 -6.961 1.00 98.06 88 THR A N 1
ATOM 706 C CA . THR A 1 88 ? -3.616 15.402 -5.910 1.00 98.06 88 THR A CA 1
ATOM 707 C C . THR A 1 88 ? -4.329 15.706 -4.590 1.00 98.06 88 THR A C 1
ATOM 709 O O . THR A 1 88 ? -5.469 16.179 -4.557 1.00 98.06 88 THR A O 1
ATOM 712 N N . LYS A 1 89 ? -3.690 15.341 -3.475 1.00 96.44 89 LYS A N 1
ATOM 713 C CA . LYS A 1 89 ? -4.180 15.549 -2.105 1.00 96.44 89 LYS A CA 1
ATOM 714 C C . LYS A 1 89 ? -3.128 16.333 -1.313 1.00 96.44 89 LYS A C 1
ATOM 716 O O . LYS A 1 89 ? -2.687 17.389 -1.745 1.00 96.44 89 LYS A O 1
ATOM 721 N N . SER A 1 90 ? -2.736 15.862 -0.131 1.00 94.81 90 SER A N 1
ATOM 722 C CA . SER A 1 90 ? -1.772 16.561 0.724 1.00 94.81 90 SER A CA 1
ATOM 723 C C . SER A 1 90 ? -0.345 16.497 0.171 1.00 94.81 90 SER A C 1
ATOM 725 O O . SER A 1 90 ? 0.083 15.438 -0.287 1.00 94.81 90 SER A O 1
ATOM 727 N N . GLY A 1 91 ? 0.413 17.583 0.324 1.00 94.31 91 GLY A N 1
ATOM 728 C CA . GLY A 1 91 ? 1.838 17.659 -0.026 1.00 94.31 91 GLY A CA 1
ATOM 729 C C . GLY A 1 91 ? 2.129 18.327 -1.371 1.00 94.31 91 GLY A C 1
ATOM 730 O O . GLY A 1 91 ? 3.290 18.592 -1.658 1.00 94.31 91 GLY A O 1
ATOM 731 N N . PHE A 1 92 ? 1.101 18.622 -2.167 1.00 94.69 92 PHE A N 1
ATOM 732 C CA . PHE A 1 92 ? 1.206 19.434 -3.380 1.00 94.69 92 PHE A CA 1
ATOM 733 C C . PHE A 1 92 ? 0.947 20.908 -3.051 1.00 94.69 92 PHE A C 1
ATOM 735 O O . PHE A 1 92 ? 0.109 21.202 -2.198 1.00 94.69 92 PHE A O 1
ATOM 742 N N . GLU A 1 93 ? 1.651 21.821 -3.723 1.00 93.06 93 GLU A N 1
ATOM 743 C CA . GLU A 1 93 ? 1.444 23.270 -3.567 1.00 93.06 93 GLU A CA 1
ATOM 744 C C . GLU A 1 93 ? 0.077 23.696 -4.105 1.00 93.06 93 GLU A C 1
ATOM 746 O O . GLU A 1 93 ? -0.656 24.440 -3.454 1.00 93.06 93 GLU A O 1
ATOM 751 N N . THR A 1 94 ? -0.287 23.166 -5.274 1.00 93.25 94 THR A N 1
ATOM 752 C CA . THR A 1 94 ? -1.557 23.429 -5.944 1.00 93.25 94 THR A CA 1
ATOM 753 C C . THR A 1 94 ? -2.328 22.124 -6.171 1.00 93.25 94 THR A C 1
ATOM 755 O O . THR A 1 94 ? -1.765 21.127 -6.638 1.00 93.25 94 THR A O 1
ATOM 758 N N . PRO A 1 95 ? -3.631 22.082 -5.832 1.00 94.75 95 PRO A N 1
ATOM 759 C CA . PRO A 1 95 ? -4.491 20.968 -6.205 1.00 94.75 95 PRO A CA 1
ATOM 760 C C . PRO A 1 95 ? -4.563 20.831 -7.729 1.00 94.75 95 PRO A C 1
ATOM 762 O O . PRO A 1 95 ? -4.758 21.814 -8.439 1.00 94.75 95 PRO A O 1
ATOM 765 N N . SER A 1 96 ? -4.441 19.605 -8.225 1.00 96.38 96 SER A N 1
ATOM 766 C CA . SER A 1 96 ? -4.471 19.271 -9.645 1.00 96.38 96 SER A CA 1
ATOM 767 C C . SER A 1 96 ? -5.202 17.949 -9.848 1.00 96.38 96 SER A C 1
ATOM 769 O O . SER A 1 96 ? -5.219 17.067 -8.980 1.00 96.38 96 SER A O 1
ATOM 771 N N . THR A 1 97 ? -5.824 17.810 -11.013 1.00 97.38 97 THR A N 1
ATOM 772 C CA . THR A 1 97 ? -6.465 16.572 -11.446 1.00 97.38 97 THR A CA 1
ATOM 773 C C . THR A 1 97 ? -6.066 16.256 -12.877 1.00 97.38 97 THR A C 1
ATOM 775 O O . THR A 1 97 ? -6.101 17.137 -13.737 1.00 97.38 97 THR A O 1
ATOM 778 N N . ALA A 1 98 ? -5.751 14.994 -13.148 1.00 97.88 98 ALA A N 1
ATOM 779 C CA . ALA A 1 98 ? -5.390 14.516 -14.473 1.00 97.88 98 ALA A CA 1
ATOM 780 C C . ALA A 1 98 ? -6.201 13.267 -14.824 1.00 97.88 98 ALA A C 1
ATOM 782 O O . ALA A 1 98 ? -6.333 12.346 -14.017 1.00 97.88 98 ALA A O 1
ATOM 783 N N . LYS A 1 99 ? -6.754 13.229 -16.038 1.00 98.12 99 LYS A N 1
ATOM 784 C CA . LYS A 1 99 ? -7.480 12.061 -16.542 1.00 98.12 99 LYS A CA 1
ATOM 785 C C . LYS A 1 99 ? -6.480 11.020 -17.037 1.00 98.12 99 LYS A C 1
ATOM 787 O O . LYS A 1 99 ? -5.550 11.379 -17.755 1.00 98.12 99 LYS A O 1
ATOM 792 N N . ILE A 1 100 ? -6.694 9.754 -16.698 1.00 98.25 100 ILE A N 1
ATOM 793 C CA . ILE A 1 100 ? -5.957 8.620 -17.261 1.00 98.25 100 ILE A CA 1
ATOM 794 C C . ILE A 1 100 ? -6.482 8.383 -18.679 1.00 98.25 100 ILE A C 1
ATOM 796 O O . ILE A 1 100 ? -7.670 8.132 -18.885 1.00 98.25 100 ILE A O 1
ATOM 800 N N . LEU A 1 101 ? -5.596 8.525 -19.659 1.00 97.94 101 LEU A N 1
ATOM 801 C CA . LEU A 1 101 ? -5.885 8.365 -21.083 1.00 97.94 101 LEU A CA 1
ATOM 802 C C . LEU A 1 101 ? -5.638 6.926 -21.545 1.00 97.94 101 LEU A C 1
ATOM 804 O O . LEU A 1 101 ? -6.387 6.415 -22.376 1.00 97.94 101 LEU A O 1
ATOM 808 N N . SER A 1 102 ? -4.608 6.279 -20.999 1.00 98.00 102 SER A N 1
ATOM 809 C CA . SER A 1 102 ? -4.284 4.870 -21.228 1.00 98.00 102 SER A CA 1
ATOM 810 C C . SER A 1 102 ? -3.549 4.266 -20.030 1.00 98.00 102 SER A C 1
ATOM 812 O O . SER A 1 102 ? -2.969 4.979 -19.204 1.00 98.00 102 SER A O 1
ATOM 814 N N . GLU A 1 103 ? -3.583 2.938 -19.953 1.00 98.06 103 GLU A N 1
ATOM 815 C CA . GLU A 1 103 ? -2.821 2.121 -19.012 1.00 98.06 103 GLU A CA 1
ATOM 816 C C . GLU A 1 103 ? -1.976 1.126 -19.815 1.00 98.06 103 GLU A C 1
ATOM 818 O O . GLU A 1 103 ? -2.504 0.398 -20.656 1.00 98.06 103 GLU A O 1
ATOM 823 N N . GLU A 1 104 ? -0.671 1.104 -19.561 1.00 98.12 104 GLU A N 1
ATOM 824 C CA . GLU A 1 104 ? 0.285 0.199 -20.196 1.00 98.12 104 GLU A CA 1
ATOM 825 C C . GLU A 1 104 ? 1.069 -0.570 -19.125 1.00 98.12 104 GLU A C 1
ATOM 827 O O . GLU A 1 104 ? 1.416 -0.035 -18.070 1.00 98.12 104 GLU A O 1
ATOM 832 N N . LEU A 1 105 ? 1.358 -1.844 -19.391 1.00 97.19 105 LEU A N 1
ATOM 833 C CA . LEU A 1 105 ? 2.103 -2.715 -18.486 1.00 97.19 105 LEU A CA 1
ATOM 834 C C . LEU A 1 105 ? 3.502 -2.953 -19.054 1.00 97.19 105 LEU A C 1
ATOM 836 O O . LEU A 1 105 ? 3.645 -3.491 -20.150 1.00 97.19 105 LEU A O 1
ATOM 840 N N . PHE A 1 106 ? 4.524 -2.577 -18.292 1.00 97.50 106 PHE A N 1
ATOM 841 C CA . PHE A 1 106 ? 5.921 -2.748 -18.673 1.00 97.50 106 PHE A CA 1
ATOM 842 C C . PHE A 1 106 ? 6.539 -3.917 -17.916 1.00 97.50 106 PHE A C 1
ATOM 844 O O . PHE A 1 106 ? 6.245 -4.139 -16.739 1.00 97.50 106 PHE A O 1
ATOM 851 N N . TYR A 1 107 ? 7.409 -4.652 -18.607 1.00 94.81 107 TYR A N 1
ATOM 852 C CA . TYR A 1 107 ? 8.132 -5.796 -18.070 1.00 94.81 107 TYR A CA 1
ATOM 853 C C . TYR A 1 107 ? 9.629 -5.513 -18.087 1.00 94.81 107 TYR A C 1
ATOM 855 O O . TYR A 1 107 ? 10.183 -5.070 -19.093 1.00 94.81 107 TYR A O 1
ATOM 863 N N . THR A 1 108 ? 10.270 -5.823 -16.973 1.00 92.44 108 THR A N 1
ATOM 864 C CA . THR A 1 108 ? 11.719 -5.953 -16.840 1.00 92.44 108 THR A CA 1
ATOM 865 C C . THR A 1 108 ? 12.005 -7.420 -16.514 1.00 92.44 108 THR A C 1
ATOM 867 O O . THR A 1 108 ? 11.095 -8.133 -16.091 1.00 92.44 108 THR A O 1
ATOM 870 N N . ASN A 1 109 ? 13.245 -7.882 -16.688 1.00 87.88 109 ASN A N 1
ATOM 871 C CA . ASN A 1 109 ? 13.632 -9.292 -16.507 1.00 87.88 109 ASN A CA 1
ATOM 872 C C . ASN A 1 109 ? 13.061 -9.948 -15.233 1.00 87.88 109 ASN A C 1
ATOM 874 O O . ASN A 1 109 ? 12.661 -11.106 -15.281 1.00 87.88 109 ASN A O 1
ATOM 878 N N . ASP A 1 110 ? 12.937 -9.187 -14.139 1.00 82.94 110 ASP A N 1
ATOM 879 C CA . ASP A 1 110 ? 12.562 -9.727 -12.828 1.00 82.94 110 ASP A CA 1
ATOM 880 C C . ASP A 1 110 ? 11.204 -9.224 -12.298 1.00 82.94 110 ASP A C 1
ATOM 882 O O . ASP A 1 110 ? 10.794 -9.584 -11.196 1.00 82.94 110 ASP A O 1
ATOM 886 N N . SER A 1 111 ? 10.509 -8.329 -13.013 1.00 92.81 111 SER A N 1
ATOM 887 C CA . SER A 1 111 ? 9.331 -7.633 -12.463 1.00 92.81 111 SER A CA 1
ATOM 888 C C . SER A 1 111 ? 8.472 -6.937 -13.521 1.00 92.81 111 SER A C 1
ATOM 890 O O . SER A 1 111 ? 8.872 -6.761 -14.669 1.00 92.81 111 SER A O 1
ATOM 892 N N . LYS A 1 112 ? 7.266 -6.518 -13.124 1.00 95.62 112 LYS A N 1
ATOM 893 C CA . LYS A 1 112 ? 6.361 -5.722 -13.960 1.00 95.62 112 LYS A CA 1
ATOM 894 C C . LYS A 1 112 ? 5.842 -4.512 -13.201 1.00 95.62 112 LYS A C 1
ATOM 896 O O . LYS A 1 112 ? 5.619 -4.593 -11.994 1.00 95.62 112 LYS A O 1
ATOM 901 N N . PHE A 1 113 ? 5.596 -3.423 -13.914 1.00 97.62 113 PHE A N 1
ATOM 902 C CA . PHE A 1 113 ? 5.074 -2.187 -13.341 1.00 97.62 113 PHE A CA 1
ATOM 903 C C . PHE A 1 113 ? 4.087 -1.513 -14.301 1.00 97.62 113 PHE A C 1
ATOM 905 O O . PHE A 1 113 ? 4.115 -1.750 -15.510 1.00 97.62 113 PHE A O 1
ATOM 912 N N . VAL A 1 114 ? 3.169 -0.717 -13.751 1.00 98.19 114 VAL A N 1
ATOM 913 C CA . VAL A 1 114 ? 2.067 -0.103 -14.510 1.00 98.19 114 VAL A CA 1
ATOM 914 C C . VAL A 1 114 ? 2.393 1.353 -14.810 1.00 98.19 114 VAL A C 1
ATOM 916 O O . VAL A 1 114 ? 2.835 2.094 -13.928 1.00 98.19 114 VAL A O 1
ATOM 919 N N . VAL A 1 115 ? 2.128 1.779 -16.040 1.00 98.50 115 VAL A N 1
ATOM 920 C CA . VAL A 1 115 ? 2.302 3.158 -16.481 1.00 98.50 115 VAL A CA 1
ATOM 921 C C . VAL A 1 115 ? 0.965 3.725 -16.943 1.00 98.50 115 VAL A C 1
ATOM 923 O O . VAL A 1 115 ? 0.305 3.166 -17.814 1.00 98.50 115 VAL A O 1
ATOM 926 N N . TYR A 1 116 ? 0.570 4.851 -16.357 1.00 98.50 116 TYR A N 1
ATOM 927 C CA . TYR A 1 116 ? -0.603 5.619 -16.752 1.00 98.50 116 TYR A CA 1
ATOM 928 C C . TYR A 1 116 ? -0.175 6.796 -17.616 1.00 98.50 116 TYR A C 1
ATOM 930 O O . TYR A 1 116 ? 0.557 7.663 -17.141 1.00 98.50 116 TYR A O 1
ATOM 938 N N . CYS A 1 117 ? -0.674 6.880 -18.847 1.00 98.19 117 CYS A N 1
ATOM 939 C CA . CYS A 1 117 ? -0.609 8.129 -19.600 1.00 98.19 117 CYS A CA 1
ATOM 940 C C . CYS A 1 117 ? -1.701 9.061 -19.066 1.00 98.19 117 CYS A C 1
ATOM 942 O O . CYS A 1 117 ? -2.880 8.695 -19.074 1.00 98.19 117 CYS A O 1
ATOM 944 N N . ILE A 1 118 ? -1.333 10.245 -18.576 1.00 98.25 118 ILE A N 1
ATOM 945 C CA . ILE A 1 118 ? -2.264 11.195 -17.956 1.00 98.25 118 ILE A CA 1
ATOM 946 C C . ILE A 1 118 ? -2.339 12.511 -18.729 1.00 98.25 118 ILE A C 1
ATOM 948 O O . ILE A 1 118 ? -1.373 12.947 -19.347 1.00 98.25 118 ILE A O 1
ATOM 952 N N . SER A 1 119 ? -3.498 13.167 -18.687 1.00 97.50 119 SER A N 1
ATOM 953 C CA . SER A 1 119 ? -3.782 14.339 -19.524 1.00 97.50 119 SER A CA 1
ATOM 954 C C . SER A 1 119 ? -2.916 15.569 -19.238 1.00 97.50 119 SER A C 1
ATOM 956 O O . SER A 1 119 ? -2.663 16.339 -20.155 1.00 97.50 119 SER A O 1
ATOM 958 N N . ASN A 1 120 ? -2.510 15.773 -17.982 1.00 96.50 120 ASN A N 1
ATOM 959 C CA . ASN A 1 120 ? -1.760 16.939 -17.504 1.00 96.50 120 ASN A CA 1
ATOM 960 C C . ASN A 1 120 ? -0.782 16.507 -16.399 1.00 96.50 120 ASN A C 1
ATOM 962 O O . ASN A 1 120 ? -1.026 15.474 -15.768 1.00 96.50 120 ASN A O 1
ATOM 966 N N . PRO A 1 121 ? 0.279 17.279 -16.110 1.00 97.19 121 PRO A N 1
ATOM 967 C CA . PRO A 1 121 ? 1.182 16.976 -15.006 1.00 97.19 121 PRO A CA 1
ATOM 968 C C . PRO A 1 121 ? 0.506 17.130 -13.634 1.00 97.19 121 PRO A C 1
ATOM 970 O O . PRO A 1 121 ? -0.417 17.927 -13.445 1.00 97.19 121 PRO A O 1
ATOM 973 N N . LEU A 1 122 ? 0.989 16.368 -12.649 1.00 96.88 122 LEU A N 1
ATOM 974 C CA . LEU A 1 122 ? 0.509 16.428 -11.262 1.00 96.88 122 LEU A CA 1
ATOM 975 C C . LEU A 1 122 ? 1.035 17.653 -10.503 1.00 96.88 122 LEU A C 1
ATOM 977 O O . LEU A 1 122 ? 0.462 18.036 -9.487 1.00 96.88 122 LEU A O 1
ATOM 981 N N . VAL A 1 123 ? 2.116 18.262 -10.993 1.00 95.38 123 VAL A N 1
ATOM 982 C CA . VAL A 1 123 ? 2.727 19.472 -10.435 1.00 95.38 123 VAL A CA 1
ATOM 983 C C . VAL A 1 123 ? 2.761 20.534 -11.525 1.00 95.38 123 VAL A C 1
ATOM 985 O O . VAL A 1 123 ? 3.138 20.240 -12.659 1.00 95.38 123 VAL A O 1
ATOM 988 N N . VAL A 1 124 ? 2.362 21.759 -11.181 1.00 88.50 124 VAL A N 1
ATOM 989 C CA . VAL A 1 124 ? 2.440 22.899 -12.097 1.00 88.50 124 VAL A CA 1
ATOM 990 C C . VAL A 1 124 ? 3.904 23.257 -12.308 1.00 88.50 124 VAL A C 1
ATOM 992 O O . VAL A 1 124 ? 4.673 23.393 -11.359 1.00 88.50 124 VAL A O 1
ATOM 995 N N . ILE A 1 125 ? 4.286 23.404 -13.567 1.00 80.12 125 ILE A N 1
ATOM 996 C CA . ILE A 1 125 ? 5.621 23.831 -13.939 1.00 80.12 125 ILE A CA 1
ATOM 997 C C . ILE A 1 125 ? 5.606 25.362 -13.987 1.00 80.12 125 ILE A C 1
ATOM 999 O O . ILE A 1 125 ? 4.922 25.954 -14.821 1.00 80.12 125 ILE A O 1
ATOM 1003 N N . ALA A 1 126 ? 6.319 26.006 -13.062 1.00 67.31 126 ALA A N 1
ATOM 1004 C CA . ALA A 1 126 ? 6.421 27.461 -13.001 1.00 67.31 126 ALA A CA 1
ATOM 1005 C C . ALA A 1 126 ? 7.115 27.987 -14.273 1.00 67.31 126 ALA A C 1
ATOM 1007 O O . ALA A 1 126 ? 8.337 27.943 -14.388 1.00 67.31 126 ALA A O 1
ATOM 1008 N N . GLY A 1 127 ? 6.322 28.422 -15.254 1.00 62.38 127 GLY A N 1
ATOM 1009 C CA . GLY A 1 127 ? 6.816 28.928 -16.539 1.00 62.38 127 GLY A CA 1
ATOM 1010 C C . GLY A 1 127 ? 5.776 29.001 -17.662 1.00 62.38 127 GLY A C 1
ATOM 1011 O O . GLY A 1 127 ? 6.025 29.673 -18.657 1.00 62.38 127 GLY A O 1
ATOM 1012 N N . SER A 1 128 ? 4.609 28.355 -17.529 1.00 53.84 128 SER A N 1
ATOM 1013 C CA . SER A 1 128 ? 3.605 28.301 -18.608 1.00 53.84 128 SER A CA 1
ATOM 1014 C C . SER A 1 128 ? 2.457 29.320 -18.520 1.00 53.84 128 SER A C 1
ATOM 1016 O O . SER A 1 128 ? 1.712 29.456 -19.490 1.00 53.84 128 SER A O 1
ATOM 1018 N N . ASP A 1 129 ? 2.285 30.024 -17.396 1.00 50.56 129 ASP A N 1
ATOM 1019 C CA . ASP A 1 129 ? 1.083 30.849 -17.153 1.00 50.56 129 ASP A CA 1
ATOM 1020 C C . ASP A 1 129 ? 1.171 32.305 -17.652 1.00 50.56 129 ASP A C 1
ATOM 1022 O O . ASP A 1 129 ? 0.136 32.949 -17.822 1.00 50.56 129 ASP A O 1
ATOM 1026 N N . ASP A 1 130 ? 2.355 32.814 -18.008 1.00 49.75 130 ASP A N 1
ATOM 1027 C CA . ASP A 1 130 ? 2.509 34.223 -18.421 1.00 49.75 130 ASP A CA 1
ATOM 1028 C C . ASP A 1 130 ? 2.131 34.519 -19.889 1.00 49.75 130 ASP A C 1
ATOM 1030 O O . ASP A 1 130 ? 2.173 35.669 -20.329 1.00 49.75 130 ASP A O 1
ATOM 1034 N N . LEU A 1 131 ? 1.710 33.518 -20.670 1.00 51.00 131 LEU A N 1
ATOM 1035 C 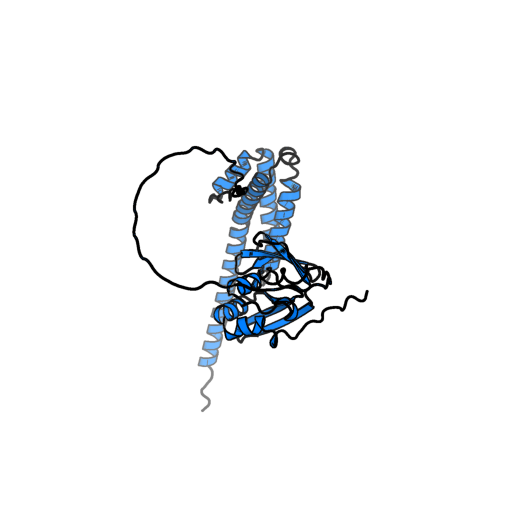CA . LEU A 1 131 ? 1.432 33.683 -22.109 1.00 51.00 131 LEU A CA 1
ATOM 1036 C C . LEU A 1 131 ? -0.051 33.631 -22.509 1.00 51.00 131 LEU A C 1
ATOM 1038 O O . LEU A 1 131 ? -0.356 33.765 -23.693 1.00 51.00 131 LEU A O 1
ATOM 1042 N N . LYS A 1 132 ? -0.996 33.492 -21.566 1.00 48.66 132 LYS A N 1
ATOM 1043 C CA . LYS A 1 132 ? -2.441 33.399 -21.888 1.00 48.66 132 LYS A CA 1
ATOM 1044 C C . LYS A 1 132 ? -3.326 34.566 -21.435 1.00 48.66 132 LYS A C 1
ATOM 1046 O O . LYS A 1 132 ? -4.533 34.503 -21.650 1.00 48.66 132 LYS A O 1
ATOM 1051 N N . SER A 1 133 ? -2.777 35.653 -20.889 1.00 43.34 133 SER A N 1
ATOM 1052 C CA . SER A 1 133 ? -3.585 36.749 -20.316 1.00 43.34 133 SER A CA 1
ATOM 1053 C C . SER A 1 133 ? -3.189 38.169 -20.753 1.00 43.34 133 SER A C 1
ATOM 1055 O O . SER A 1 133 ? -3.346 39.117 -19.987 1.00 43.34 133 SER A O 1
ATOM 1057 N N . ARG A 1 134 ? -2.747 38.374 -22.003 1.00 38.41 134 ARG A N 1
ATOM 1058 C CA . ARG A 1 134 ? -2.662 39.729 -22.585 1.00 38.41 134 ARG A CA 1
ATOM 1059 C C . ARG A 1 134 ? -3.751 39.950 -23.644 1.00 38.41 134 ARG A C 1
ATOM 1061 O O . ARG A 1 134 ? -3.658 39.361 -24.719 1.00 38.41 134 ARG A O 1
ATOM 1068 N N . PRO A 1 135 ? -4.770 40.794 -23.387 1.00 44.62 135 PRO A N 1
ATOM 1069 C CA . PRO A 1 135 ? -5.671 41.241 -24.439 1.00 44.62 135 PRO A CA 1
ATOM 1070 C C . PRO A 1 135 ? -4.889 42.121 -25.420 1.00 44.62 135 PRO A C 1
ATOM 1072 O O . PRO A 1 135 ? -4.270 43.114 -25.040 1.00 44.62 135 PRO A O 1
ATOM 1075 N N . SER A 1 136 ? -4.893 41.733 -26.691 1.00 44.12 136 SER A N 1
ATOM 1076 C CA . SER A 1 136 ? -4.321 42.501 -27.791 1.00 44.12 136 SER A CA 1
ATOM 1077 C C . SER A 1 136 ? -5.144 43.769 -28.029 1.00 44.12 136 SER A C 1
ATOM 1079 O O . SER A 1 136 ? -6.135 43.748 -28.757 1.00 44.12 136 SER A O 1
ATOM 1081 N N . SER A 1 137 ? -4.736 44.881 -27.420 1.00 42.62 137 SER A N 1
ATOM 1082 C CA . SER A 1 137 ? -5.177 46.213 -27.824 1.00 42.62 137 SER A CA 1
ATOM 1083 C C . SER A 1 137 ? -4.307 46.699 -28.985 1.00 42.62 137 SER A C 1
ATOM 1085 O O . SER A 1 137 ? -3.188 47.174 -28.795 1.00 42.62 137 SER A O 1
ATOM 1087 N N . SER A 1 138 ? -4.827 46.558 -30.200 1.00 45.69 138 SER A N 1
ATOM 1088 C CA . SER A 1 138 ? -4.375 47.292 -31.379 1.00 45.69 138 SER A CA 1
ATOM 1089 C C . SER A 1 138 ? -4.695 48.780 -31.206 1.00 45.69 138 SER A C 1
ATOM 1091 O O . SER A 1 138 ? -5.865 49.139 -31.077 1.00 45.69 138 SER A O 1
ATOM 1093 N N . GLY A 1 139 ? -3.676 49.638 -31.223 1.00 37.66 139 GLY A N 1
ATOM 1094 C CA . GLY A 1 139 ? -3.829 51.092 -31.196 1.00 37.66 139 GLY A CA 1
ATOM 1095 C C . GLY A 1 139 ? -2.593 51.776 -31.770 1.00 37.66 139 GLY A C 1
ATOM 1096 O O . GLY A 1 139 ? -1.590 51.939 -31.087 1.00 37.66 139 GLY A O 1
ATOM 1097 N N . SER A 1 140 ? -2.678 52.109 -33.053 1.00 43.44 140 SER A N 1
ATOM 1098 C CA . SER A 1 140 ? -1.675 52.787 -33.874 1.00 43.44 140 SER A CA 1
ATOM 1099 C C . SER A 1 140 ? -1.591 54.295 -33.588 1.00 43.44 140 SER A C 1
ATOM 1101 O O . SER A 1 140 ? -2.625 54.918 -33.362 1.00 43.44 140 SER A O 1
ATOM 1103 N N . GLY A 1 141 ? -0.407 54.899 -33.776 1.00 35.38 141 GLY A N 1
ATOM 1104 C CA . GLY A 1 141 ? -0.291 56.253 -34.352 1.00 35.38 141 GLY A CA 1
ATOM 1105 C C . GLY A 1 141 ? 0.654 57.262 -33.674 1.00 35.38 141 GLY A C 1
ATOM 1106 O O . GLY A 1 141 ? 0.451 57.614 -32.520 1.00 35.38 141 GLY A O 1
ATOM 1107 N N . GLY A 1 142 ? 1.592 57.808 -34.469 1.00 34.34 142 GLY A N 1
ATOM 1108 C CA . GLY A 1 142 ? 2.207 59.146 -34.315 1.00 34.34 142 GLY A CA 1
ATOM 1109 C C . GLY A 1 142 ? 3.567 59.170 -33.600 1.00 34.34 142 GLY A C 1
ATOM 1110 O O . GLY A 1 142 ? 3.609 59.019 -32.390 1.00 34.34 142 GLY A O 1
ATOM 1111 N N . SER A 1 143 ? 4.730 59.200 -34.266 1.00 40.94 143 SER A N 1
ATOM 1112 C CA . SER A 1 143 ? 5.338 60.279 -35.085 1.00 40.94 143 SER A CA 1
ATOM 1113 C C . SER A 1 143 ? 5.797 61.502 -34.272 1.00 40.94 143 SER A C 1
ATOM 1115 O O . SER A 1 143 ? 4.964 62.281 -33.827 1.00 40.94 143 SER A O 1
ATOM 1117 N N . GLY A 1 144 ? 7.120 61.715 -34.182 1.00 35.28 144 GLY A N 1
ATOM 1118 C CA . GLY A 1 144 ? 7.716 63.012 -33.823 1.00 35.28 144 GLY A CA 1
ATOM 1119 C C . GLY A 1 144 ? 9.063 62.945 -33.088 1.00 35.28 144 GLY A C 1
ATOM 1120 O O . GLY A 1 144 ? 9.086 62.907 -31.865 1.00 35.28 144 GLY A O 1
ATOM 1121 N N . GLY A 1 145 ? 10.178 62.977 -33.831 1.00 36.28 145 GLY A N 1
ATOM 1122 C CA . GLY A 1 145 ? 11.417 63.639 -33.366 1.00 36.28 145 GLY A CA 1
ATOM 1123 C C . GLY A 1 145 ? 11.303 65.171 -33.548 1.00 36.28 145 GLY A C 1
ATOM 1124 O O . GLY A 1 145 ? 10.212 65.606 -33.931 1.00 36.28 145 GLY A O 1
ATOM 1125 N N . PRO A 1 146 ? 12.363 65.999 -33.378 1.00 54.78 146 PRO A N 1
ATOM 1126 C CA . PRO A 1 146 ? 13.786 65.630 -33.397 1.00 54.78 146 PRO A CA 1
ATOM 1127 C C . PRO A 1 146 ? 14.716 66.370 -32.383 1.00 54.78 146 PRO A C 1
ATOM 1129 O O . PRO A 1 146 ? 14.334 67.336 -31.733 1.00 54.78 146 PRO A O 1
ATOM 1132 N N . ASP A 1 147 ? 15.972 65.906 -32.362 1.00 38.38 147 ASP A N 1
ATOM 1133 C CA . ASP A 1 147 ? 17.246 66.651 -32.268 1.00 38.38 147 ASP A CA 1
ATOM 1134 C C . ASP A 1 147 ? 17.776 67.352 -30.999 1.00 38.38 147 ASP A C 1
ATOM 1136 O O . ASP A 1 147 ? 17.075 67.855 -30.128 1.00 38.38 147 ASP A O 1
ATOM 1140 N N . THR A 1 148 ? 19.117 67.461 -31.045 1.00 44.72 148 THR A N 1
ATOM 1141 C CA . THR A 1 148 ? 20.111 68.134 -30.182 1.00 44.72 148 THR A CA 1
ATOM 1142 C C . THR A 1 148 ? 20.551 67.315 -28.960 1.00 44.72 148 THR A C 1
ATOM 1144 O O . THR A 1 148 ? 19.744 66.907 -28.143 1.00 44.72 148 THR A O 1
ATOM 1147 N N . GLY A 1 149 ? 21.818 66.946 -28.754 1.00 34.72 149 GLY A N 1
ATOM 1148 C CA . GLY A 1 149 ? 23.102 67.463 -29.231 1.00 34.72 149 GLY A CA 1
ATOM 1149 C C . GLY A 1 149 ? 23.928 67.832 -27.993 1.00 34.72 149 GLY A C 1
ATOM 1150 O O . GLY A 1 149 ? 23.477 68.659 -27.211 1.00 34.72 149 GLY A O 1
ATOM 1151 N N . GLY A 1 150 ? 25.105 67.238 -27.760 1.00 34.78 150 GLY A N 1
ATOM 1152 C CA . GLY A 1 150 ? 25.906 67.645 -26.596 1.00 34.78 150 GLY A CA 1
ATOM 1153 C C . GLY A 1 150 ? 27.052 66.722 -26.212 1.00 34.78 150 GLY A C 1
ATOM 1154 O O . GLY A 1 150 ? 26.844 65.607 -25.763 1.00 34.78 150 GLY A O 1
ATOM 1155 N N . ASN A 1 151 ? 28.260 67.230 -26.392 1.00 36.69 151 ASN A N 1
ATOM 1156 C CA . ASN A 1 151 ? 29.550 66.561 -26.343 1.00 36.69 151 ASN A CA 1
ATOM 1157 C C . ASN A 1 151 ? 30.209 66.586 -24.937 1.00 36.69 151 ASN A C 1
ATOM 1159 O O . ASN A 1 151 ? 30.043 67.550 -24.200 1.00 36.69 151 ASN A O 1
ATOM 1163 N N . ASN A 1 152 ? 31.081 65.600 -24.696 1.00 37.66 152 ASN A N 1
ATOM 1164 C CA . ASN A 1 152 ? 32.372 65.650 -23.982 1.00 37.66 152 ASN A CA 1
ATOM 1165 C C . ASN A 1 152 ? 32.552 65.811 -22.445 1.00 37.66 152 ASN A C 1
ATOM 1167 O O . ASN A 1 152 ? 32.145 66.779 -21.819 1.00 37.66 152 ASN A O 1
ATOM 1171 N N . ASN A 1 153 ? 33.443 64.921 -21.969 1.00 36.03 153 ASN A N 1
ATOM 1172 C CA . ASN A 1 153 ? 34.555 65.063 -21.008 1.00 36.03 153 ASN A CA 1
ATOM 1173 C C . ASN A 1 153 ? 34.332 65.280 -19.496 1.00 36.03 153 ASN A C 1
ATOM 1175 O O . ASN A 1 153 ? 34.029 66.372 -19.041 1.00 36.03 153 ASN A O 1
ATOM 1179 N N . GLY A 1 154 ? 34.794 64.274 -18.735 1.00 32.12 154 GLY A N 1
ATOM 1180 C CA . GLY A 1 154 ? 36.007 64.389 -17.909 1.00 32.12 154 GLY A CA 1
ATOM 1181 C C . GLY A 1 154 ? 35.856 64.919 -16.479 1.00 32.12 154 GLY A C 1
ATOM 1182 O O . GLY A 1 154 ? 35.432 66.044 -16.262 1.00 32.12 154 GLY A O 1
ATOM 1183 N N . GLY A 1 155 ? 36.352 64.149 -15.504 1.00 30.45 155 GLY A N 1
ATOM 1184 C CA . GLY A 1 155 ? 36.732 64.691 -14.196 1.00 30.45 155 GLY A CA 1
ATOM 1185 C C . GLY A 1 155 ? 36.428 63.778 -13.017 1.00 30.45 155 GLY A C 1
ATOM 1186 O O . GLY A 1 155 ? 35.318 63.756 -12.499 1.00 30.45 155 GLY A O 1
ATOM 1187 N N . ALA A 1 156 ? 37.452 63.062 -12.558 1.00 40.84 156 ALA A N 1
ATOM 1188 C CA . ALA A 1 156 ? 37.473 62.422 -11.252 1.00 40.84 156 ALA A CA 1
ATOM 1189 C C . ALA A 1 156 ? 37.404 63.473 -10.134 1.00 40.84 156 ALA A C 1
ATOM 1191 O O . ALA A 1 156 ? 38.143 64.454 -10.183 1.00 40.84 156 ALA A O 1
ATOM 1192 N N . GLN A 1 157 ? 36.601 63.227 -9.095 1.00 35.50 157 GLN A N 1
ATOM 1193 C CA . GLN A 1 157 ? 36.835 63.785 -7.762 1.00 35.50 157 GLN A CA 1
ATOM 1194 C C . GLN A 1 157 ? 36.084 62.987 -6.689 1.00 35.50 157 GLN A C 1
ATOM 1196 O O . GLN A 1 157 ? 34.859 62.992 -6.608 1.00 35.50 157 GLN A O 1
ATOM 1201 N N . SER A 1 158 ? 36.863 62.320 -5.835 1.00 39.00 158 SER A N 1
ATOM 1202 C CA . SER A 1 158 ? 36.437 61.851 -4.521 1.00 39.00 158 SER A CA 1
ATOM 1203 C C . SER A 1 158 ? 36.053 63.034 -3.641 1.00 39.00 158 SER A C 1
ATOM 1205 O O . SER A 1 158 ? 36.875 63.919 -3.403 1.00 39.00 158 SER A O 1
ATOM 1207 N N . ARG A 1 159 ? 34.852 62.992 -3.063 1.00 32.16 159 ARG A N 1
ATOM 1208 C CA . ARG A 1 159 ? 34.513 63.724 -1.840 1.00 32.16 159 ARG A CA 1
ATOM 1209 C C . ARG A 1 159 ? 33.681 62.844 -0.913 1.00 32.16 159 ARG A C 1
ATOM 1211 O O . ARG A 1 159 ? 32.513 62.572 -1.152 1.00 32.16 159 ARG A O 1
ATOM 1218 N N . SER A 1 160 ? 34.340 62.426 0.161 1.00 33.19 160 SER A N 1
ATOM 1219 C CA . SER A 1 160 ? 33.725 62.220 1.470 1.00 33.19 160 SER A CA 1
ATOM 1220 C C . SER A 1 160 ? 33.065 63.527 1.923 1.00 33.19 160 SER A C 1
ATOM 1222 O O . SER A 1 160 ? 33.642 64.591 1.693 1.00 33.19 160 SER A O 1
ATOM 1224 N N . LEU A 1 161 ? 31.879 63.445 2.536 1.00 29.98 161 LEU A N 1
ATOM 1225 C CA . LEU A 1 161 ? 31.571 63.984 3.870 1.00 29.98 161 LEU A CA 1
ATOM 1226 C C . LEU A 1 161 ? 30.094 63.714 4.235 1.00 29.98 161 LEU A C 1
ATOM 1228 O O . LEU A 1 161 ? 29.195 63.925 3.429 1.00 29.98 161 LEU A O 1
ATOM 1232 N N . PHE A 1 162 ? 29.912 63.224 5.466 1.00 30.25 162 PHE A N 1
ATOM 1233 C CA . PHE A 1 162 ? 28.818 63.440 6.427 1.00 30.25 162 PHE A CA 1
ATOM 1234 C C . PHE A 1 162 ? 27.494 64.058 5.948 1.00 30.25 162 PHE A C 1
ATOM 1236 O O . PHE A 1 162 ? 27.502 65.153 5.412 1.00 30.25 162 PHE A O 1
ATOM 1243 N N . PHE A 1 163 ? 26.364 63.477 6.378 1.00 28.97 163 PHE A N 1
ATOM 1244 C CA . PHE A 1 163 ? 25.372 64.168 7.223 1.00 28.97 163 PHE A CA 1
ATOM 1245 C C . PHE A 1 163 ? 24.445 63.163 7.916 1.00 28.97 163 PHE A C 1
ATOM 1247 O O . PHE A 1 163 ? 24.034 62.156 7.342 1.00 28.97 163 PHE A O 1
ATOM 1254 N N . GLY A 1 164 ? 24.145 63.448 9.182 1.00 27.95 164 GLY A N 1
ATOM 1255 C CA . GLY A 1 164 ? 23.170 62.726 9.982 1.00 27.95 164 GLY A CA 1
ATOM 1256 C C . GLY A 1 164 ? 21.737 63.233 9.796 1.00 27.95 164 GLY A C 1
ATOM 1257 O O . GLY A 1 164 ? 21.504 64.379 9.434 1.00 27.95 164 GLY A O 1
ATOM 1258 N N . VAL A 1 165 ? 20.821 62.325 10.143 1.00 30.91 165 VAL A N 1
ATOM 1259 C CA . VAL A 1 165 ? 19.464 62.488 10.693 1.00 30.91 165 VAL A CA 1
ATOM 1260 C C . VAL A 1 165 ? 18.453 63.349 9.920 1.00 30.91 165 VAL A C 1
ATOM 1262 O O . VAL A 1 165 ? 18.441 64.573 9.992 1.00 30.91 165 VAL A O 1
ATOM 1265 N N . SER A 1 166 ? 17.427 62.675 9.391 1.00 28.72 166 SER A N 1
ATOM 1266 C CA . SER A 1 166 ? 16.039 63.133 9.526 1.00 28.72 166 SER A CA 1
ATOM 1267 C C . SER A 1 166 ? 15.075 61.950 9.594 1.00 28.72 166 SER A C 1
ATOM 1269 O O . SER A 1 166 ? 15.069 61.068 8.741 1.00 28.72 166 SER A O 1
ATOM 1271 N N . ARG A 1 167 ? 14.284 61.937 10.674 1.00 35.19 167 ARG A N 1
ATOM 1272 C CA . ARG A 1 167 ? 13.155 61.036 10.921 1.00 35.19 167 ARG A CA 1
ATOM 1273 C C . ARG A 1 167 ? 12.053 61.318 9.897 1.00 35.19 167 ARG A C 1
ATOM 1275 O O . ARG A 1 167 ? 11.492 62.407 9.902 1.00 35.19 167 ARG A O 1
ATOM 1282 N N . GLY A 1 168 ? 11.702 60.315 9.101 1.00 29.56 168 GLY A N 1
ATOM 1283 C CA . GLY A 1 168 ? 10.461 60.263 8.332 1.00 29.56 168 GLY A CA 1
ATOM 1284 C C . GLY A 1 168 ? 9.724 58.977 8.683 1.00 29.56 168 GLY A C 1
ATOM 1285 O O . GLY A 1 168 ? 10.215 57.888 8.405 1.00 29.56 168 GLY A O 1
ATOM 1286 N N . ALA A 1 169 ? 8.580 59.103 9.349 1.00 44.81 169 ALA A N 1
ATOM 1287 C CA . ALA A 1 169 ? 7.672 57.999 9.618 1.00 44.81 169 ALA A CA 1
ATOM 1288 C C . ALA A 1 169 ? 6.919 57.636 8.331 1.00 44.81 169 ALA A C 1
ATOM 1290 O O . ALA A 1 169 ? 6.183 58.475 7.819 1.00 44.81 169 ALA A O 1
ATOM 1291 N N . MET A 1 170 ? 7.065 56.403 7.839 1.00 34.94 170 MET A N 1
ATOM 1292 C CA . MET A 1 170 ? 6.180 55.822 6.825 1.00 34.94 170 MET A CA 1
ATOM 1293 C C . MET A 1 170 ? 6.064 54.300 6.999 1.00 34.94 170 MET A C 1
ATOM 1295 O O . MET A 1 170 ? 7.032 53.562 6.866 1.00 34.94 170 MET A O 1
ATOM 1299 N N . SER A 1 171 ? 4.840 53.896 7.344 1.00 37.06 171 SER A N 1
ATOM 1300 C CA . SER A 1 171 ? 4.143 52.625 7.094 1.00 37.06 171 SER A CA 1
ATOM 1301 C C . SER A 1 171 ? 4.947 51.391 6.648 1.00 37.06 171 SER A C 1
ATOM 1303 O O . SER A 1 171 ? 5.237 51.216 5.464 1.00 37.06 171 SER A O 1
ATOM 1305 N N . GLU A 1 172 ? 5.120 50.444 7.570 1.00 31.05 172 GLU A N 1
ATOM 1306 C CA . GLU A 1 172 ? 5.370 49.034 7.261 1.00 31.05 172 GLU A CA 1
ATOM 1307 C C . GLU A 1 172 ? 4.039 48.311 6.997 1.00 31.05 172 GLU A C 1
ATOM 1309 O O . GLU A 1 172 ? 3.363 47.839 7.910 1.00 31.05 172 GLU A O 1
ATOM 1314 N N . THR A 1 173 ? 3.650 48.185 5.730 1.00 41.91 173 THR A N 1
ATOM 1315 C CA . THR A 1 173 ? 2.768 47.092 5.295 1.00 41.91 173 THR A CA 1
ATOM 1316 C C . THR A 1 173 ? 3.648 45.946 4.816 1.00 41.91 173 THR A C 1
ATOM 1318 O O . THR A 1 173 ? 3.946 45.825 3.629 1.00 41.91 173 THR A O 1
ATOM 1321 N N . GLY A 1 174 ? 4.115 45.134 5.765 1.00 34.72 174 GLY A N 1
ATOM 1322 C CA . GLY A 1 174 ? 4.836 43.897 5.479 1.00 34.72 174 GLY A CA 1
ATOM 1323 C C . GLY A 1 174 ? 3.904 42.803 4.929 1.00 34.72 174 GLY A C 1
ATOM 1324 O O . GLY A 1 174 ? 2.714 42.771 5.266 1.00 34.72 174 GLY A O 1
ATOM 1325 N N . PRO A 1 175 ? 4.409 41.887 4.086 1.00 36.31 175 PRO A N 1
ATOM 1326 C CA . PRO A 1 175 ? 3.624 40.778 3.561 1.00 36.31 175 PRO A CA 1
ATOM 1327 C C . PRO A 1 175 ? 3.226 39.816 4.688 1.00 36.31 175 PRO A C 1
ATOM 1329 O O . PRO A 1 175 ? 4.048 39.428 5.518 1.00 36.31 175 PRO A O 1
ATOM 1332 N N . ARG A 1 176 ? 1.943 39.423 4.704 1.00 40.31 176 ARG A N 1
ATOM 1333 C CA . ARG A 1 176 ? 1.369 38.421 5.617 1.00 40.31 176 ARG A CA 1
ATOM 1334 C C . ARG A 1 176 ? 2.169 37.119 5.545 1.00 40.31 176 ARG A C 1
ATOM 1336 O O . ARG A 1 176 ? 1.941 36.275 4.682 1.00 40.31 176 ARG A O 1
ATOM 1343 N N . MET A 1 177 ? 3.075 36.953 6.500 1.00 29.02 177 MET A N 1
ATOM 1344 C CA . MET A 1 177 ? 3.702 35.688 6.841 1.00 29.02 177 MET A CA 1
ATOM 1345 C C . MET A 1 177 ? 2.597 34.759 7.348 1.00 29.02 177 MET A C 1
ATOM 1347 O O . MET A 1 177 ? 2.096 34.913 8.463 1.00 29.02 177 MET A O 1
ATOM 1351 N N . TYR A 1 178 ? 2.157 33.824 6.507 1.00 32.59 178 TYR A N 1
ATOM 1352 C CA . TYR A 1 178 ? 1.287 32.742 6.943 1.00 32.59 178 TYR A CA 1
ATOM 1353 C C . TYR A 1 178 ? 2.082 31.889 7.930 1.00 32.59 178 TYR A C 1
ATOM 1355 O O . TYR A 1 178 ? 2.861 31.025 7.534 1.00 32.59 178 TYR A O 1
ATOM 1363 N N . GLN A 1 179 ? 1.903 32.155 9.226 1.00 28.22 179 GLN A N 1
ATOM 1364 C CA . GLN A 1 179 ? 2.293 31.235 10.284 1.00 28.22 179 GLN A CA 1
ATOM 1365 C C . GLN A 1 179 ? 1.532 29.931 10.054 1.00 28.22 179 GLN A C 1
ATOM 1367 O O . GLN A 1 179 ? 0.375 29.770 10.447 1.00 28.22 179 GLN A O 1
ATOM 1372 N N . TRP A 1 180 ? 2.185 28.998 9.368 1.00 34.69 180 TRP A N 1
ATOM 1373 C CA . TRP A 1 180 ? 1.813 27.599 9.379 1.00 34.69 180 TRP A CA 1
ATOM 1374 C C . TRP A 1 180 ? 1.822 27.155 10.840 1.00 34.69 180 TRP A C 1
ATOM 1376 O O . TRP A 1 180 ? 2.878 26.949 11.437 1.00 34.69 180 TRP A O 1
ATOM 1386 N N . LYS A 1 181 ? 0.634 27.020 11.437 1.00 31.08 181 LYS A N 1
ATOM 1387 C CA . LYS A 1 181 ? 0.472 26.196 12.631 1.00 31.08 181 LYS A CA 1
ATOM 1388 C C . LYS A 1 181 ? 0.843 24.783 12.204 1.00 31.08 181 LYS A C 1
ATOM 1390 O O . LYS A 1 181 ? 0.034 24.094 11.583 1.00 31.08 181 LYS A O 1
ATOM 1395 N N . SER A 1 182 ? 2.096 24.410 12.460 1.00 33.03 182 SER A N 1
ATOM 1396 C CA . SER A 1 182 ? 2.566 23.033 12.413 1.00 33.03 182 SER A CA 1
ATOM 1397 C C . SER A 1 182 ? 1.496 22.187 13.093 1.00 33.03 182 SER A C 1
ATOM 1399 O O . SER A 1 182 ? 1.223 22.381 14.278 1.00 33.03 182 SER A O 1
ATOM 1401 N N . LYS A 1 183 ? 0.798 21.339 12.328 1.00 45.12 183 LYS A N 1
ATOM 1402 C CA . LYS A 1 183 ? -0.059 20.320 12.930 1.00 45.12 183 LYS A CA 1
ATOM 1403 C C . LYS A 1 183 ? 0.876 19.534 13.826 1.00 45.12 183 LYS A C 1
ATOM 1405 O O . LYS A 1 183 ? 1.799 18.925 13.293 1.00 45.12 183 LYS A O 1
ATOM 1410 N N . GLU A 1 184 ? 0.659 19.599 15.138 1.00 41.28 184 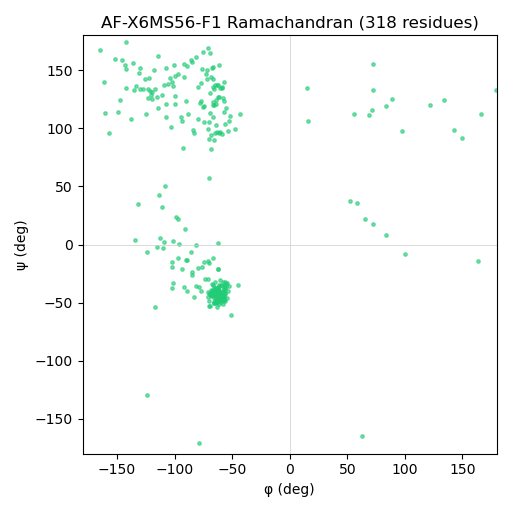GLU A N 1
ATOM 1411 C CA . GLU A 1 184 ? 1.300 18.713 16.100 1.00 41.28 184 GLU A CA 1
ATOM 1412 C C . GLU A 1 184 ? 1.159 17.298 15.552 1.00 41.28 184 GLU A C 1
ATOM 1414 O O . GLU A 1 184 ? 0.095 16.679 15.609 1.00 41.28 184 GLU A O 1
ATOM 1419 N N . THR A 1 185 ? 2.225 16.808 14.925 1.00 41.00 185 THR A N 1
ATOM 1420 C CA . THR A 1 185 ? 2.433 15.389 14.727 1.00 41.00 185 THR A CA 1
ATOM 1421 C C . THR A 1 185 ? 2.485 14.853 16.133 1.00 41.00 185 THR A C 1
ATOM 1423 O O . THR A 1 185 ? 3.500 14.998 16.811 1.00 41.00 185 THR A O 1
ATOM 1426 N N . THR A 1 186 ? 1.344 14.350 16.596 1.00 47.97 186 THR A N 1
ATOM 1427 C CA . THR A 1 186 ? 1.212 13.660 17.867 1.00 47.97 186 THR A CA 1
ATOM 1428 C C . THR A 1 186 ? 2.285 12.591 17.818 1.00 47.97 186 THR A C 1
ATOM 1430 O O . THR A 1 186 ? 2.212 11.683 16.986 1.00 47.97 186 THR A O 1
ATOM 1433 N N . ALA A 1 187 ? 3.360 12.792 18.580 1.00 49.34 187 ALA A N 1
ATOM 1434 C CA . ALA A 1 187 ? 4.443 11.836 18.632 1.00 49.34 187 ALA A CA 1
ATOM 1435 C C . ALA A 1 187 ? 3.793 10.511 19.021 1.00 49.34 187 ALA A C 1
ATOM 1437 O O . ALA A 1 187 ? 3.129 10.429 20.055 1.00 49.34 187 ALA A O 1
ATOM 1438 N N . VAL A 1 188 ? 3.876 9.519 18.134 1.00 56.47 188 VAL A N 1
ATOM 1439 C CA . VAL A 1 188 ? 3.329 8.193 18.407 1.00 56.47 188 VAL A CA 1
ATOM 1440 C C . VAL A 1 188 ? 4.233 7.597 19.471 1.00 56.47 188 VAL A C 1
ATOM 1442 O O . VAL A 1 188 ? 5.291 7.045 19.178 1.00 56.47 188 VAL A O 1
ATOM 1445 N N . GLU A 1 189 ? 3.863 7.825 20.722 1.00 75.88 189 GLU A N 1
ATOM 1446 C CA . GLU A 1 189 ? 4.578 7.306 21.868 1.00 75.88 189 GLU A CA 1
ATOM 1447 C C . GLU A 1 189 ? 4.480 5.779 21.830 1.00 75.88 189 GLU A C 1
ATOM 1449 O O . GLU A 1 189 ? 3.389 5.207 21.729 1.00 75.88 189 GLU A O 1
ATOM 1454 N N . TYR A 1 190 ? 5.630 5.105 21.851 1.00 81.62 190 TYR A N 1
ATOM 1455 C CA . TYR A 1 190 ? 5.668 3.650 21.887 1.00 81.62 190 TYR A CA 1
ATOM 1456 C C . TYR A 1 190 ? 5.101 3.175 23.224 1.00 81.62 190 TYR A C 1
ATOM 1458 O O . TYR A 1 190 ? 5.724 3.350 24.269 1.00 81.62 190 TYR A O 1
ATOM 1466 N N . ARG A 1 191 ? 3.915 2.564 23.179 1.00 90.25 191 ARG A N 1
ATOM 1467 C CA . ARG A 1 191 ? 3.245 1.990 24.348 1.00 90.25 191 ARG A CA 1
ATOM 1468 C C . ARG A 1 191 ? 3.257 0.464 24.296 1.00 90.25 191 ARG A C 1
ATOM 1470 O O . ARG A 1 191 ? 2.997 -0.131 23.249 1.00 90.25 191 ARG A O 1
ATOM 1477 N N . SER A 1 192 ? 3.536 -0.172 25.430 1.00 93.06 192 SER A N 1
ATOM 1478 C CA . SER A 1 192 ? 3.438 -1.620 25.622 1.00 93.06 192 SER A CA 1
ATOM 1479 C C . SER A 1 192 ? 1.981 -2.096 25.602 1.00 93.06 192 SER A C 1
ATOM 1481 O O . SER A 1 192 ? 1.040 -1.313 25.756 1.00 93.06 192 SER A O 1
ATOM 1483 N N . VAL A 1 193 ? 1.770 -3.407 25.449 1.00 91.25 193 VAL A N 1
ATOM 1484 C CA . VAL A 1 193 ? 0.423 -4.007 25.482 1.00 91.25 193 VAL A CA 1
ATOM 1485 C C . VAL A 1 193 ? -0.270 -3.729 26.825 1.00 91.25 193 VAL A C 1
ATOM 1487 O O . VAL A 1 193 ? -1.478 -3.506 26.876 1.00 91.25 193 VAL A O 1
ATOM 1490 N N . GLU A 1 194 ? 0.486 -3.691 27.919 1.00 94.12 194 GLU A N 1
ATOM 1491 C CA . GLU A 1 194 ? 0.016 -3.395 29.274 1.00 94.12 194 GLU A CA 1
ATOM 1492 C C . GLU A 1 194 ? -0.417 -1.936 29.412 1.00 94.12 194 GLU A C 1
ATOM 1494 O O . GLU A 1 194 ? -1.450 -1.659 30.022 1.00 94.12 194 GLU A O 1
ATOM 1499 N N . GLN A 1 195 ? 0.312 -1.015 28.781 1.00 94.56 195 GLN A N 1
ATOM 1500 C CA . GLN A 1 195 ? -0.077 0.391 28.715 1.00 94.56 195 GLN A CA 1
ATOM 1501 C C . GLN A 1 195 ? -1.358 0.566 27.889 1.00 94.56 195 GLN A C 1
ATOM 1503 O O . GLN A 1 195 ? -2.279 1.239 28.342 1.00 94.56 195 GLN A O 1
ATOM 1508 N N . TRP A 1 196 ? -1.497 -0.116 26.747 1.00 93.81 196 TRP A N 1
ATOM 1509 C CA . TRP A 1 196 ? -2.742 -0.094 25.964 1.00 93.81 196 TRP A CA 1
ATOM 1510 C C . TRP A 1 196 ? -3.934 -0.713 26.700 1.00 93.81 196 TRP A C 1
ATOM 1512 O O . TRP A 1 196 ? -5.048 -0.192 26.630 1.00 93.81 196 TRP A O 1
ATOM 1522 N N . LYS A 1 197 ? -3.712 -1.786 27.472 1.00 93.94 197 LYS A N 1
ATOM 1523 C CA . LYS A 1 197 ? -4.726 -2.324 28.394 1.00 93.94 197 LYS A CA 1
ATOM 1524 C C . LYS A 1 197 ? -5.160 -1.268 29.402 1.00 93.94 197 LYS A C 1
ATOM 1526 O O . LYS A 1 197 ? -6.348 -1.194 29.702 1.00 93.94 197 LYS A O 1
ATOM 1531 N N . GLN A 1 198 ? -4.219 -0.490 29.932 1.00 94.44 198 GLN A N 1
ATOM 1532 C CA . GLN A 1 198 ? -4.524 0.543 30.910 1.00 94.44 198 GLN A CA 1
ATOM 1533 C C . GLN A 1 198 ? -5.337 1.682 30.293 1.00 94.44 198 GLN A C 1
ATOM 1535 O O . GLN A 1 198 ? -6.341 2.056 30.885 1.00 94.44 198 GLN A O 1
ATOM 1540 N N . VAL A 1 199 ? -4.988 2.139 29.086 1.00 92.50 199 VAL A N 1
ATOM 1541 C CA . VAL A 1 199 ? -5.771 3.136 28.328 1.00 92.50 199 VAL A CA 1
ATOM 1542 C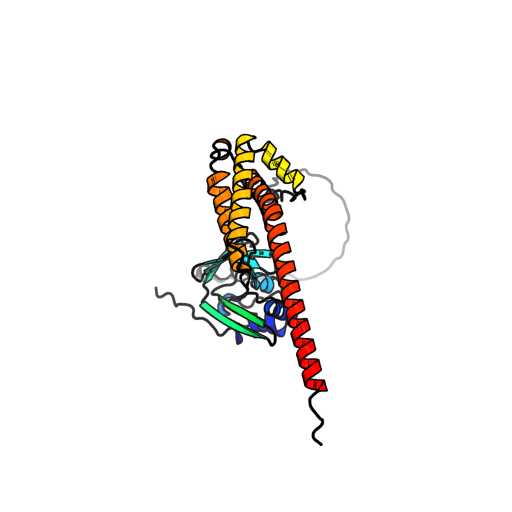 C . VAL A 1 199 ? -7.220 2.677 28.159 1.00 92.50 199 VAL A C 1
ATOM 1544 O O . VAL A 1 199 ? -8.159 3.413 28.440 1.00 92.50 199 VAL A O 1
ATOM 1547 N N . LEU A 1 200 ? -7.438 1.418 27.774 1.00 92.50 200 LEU A N 1
ATOM 1548 C CA . LEU A 1 200 ? -8.799 0.898 27.629 1.00 92.50 200 LEU A CA 1
ATOM 1549 C C . LEU A 1 200 ? -9.540 0.801 28.964 1.00 92.50 200 LEU A C 1
ATOM 1551 O O . LEU A 1 200 ? -10.742 1.030 28.995 1.00 92.50 200 LEU A O 1
ATOM 1555 N N . LYS A 1 201 ? -8.849 0.487 30.063 1.00 94.38 201 LYS A N 1
ATOM 1556 C CA . LYS A 1 201 ? -9.448 0.459 31.406 1.00 94.38 201 LYS A CA 1
ATOM 1557 C C . LYS A 1 201 ? -9.781 1.849 31.947 1.00 94.38 201 LYS A C 1
ATOM 1559 O O . LYS A 1 201 ? -10.683 1.954 32.768 1.00 94.38 201 LYS A O 1
ATOM 1564 N N . THR A 1 202 ? -9.039 2.886 31.557 1.00 93.69 202 THR A N 1
ATOM 1565 C CA . THR A 1 202 ? -9.337 4.267 31.964 1.00 93.69 202 THR A CA 1
ATOM 1566 C C . THR A 1 202 ? -10.472 4.853 31.136 1.00 93.69 202 THR A C 1
ATOM 1568 O O . THR A 1 202 ? -11.310 5.582 31.665 1.00 93.69 202 THR A O 1
ATOM 1571 N N . GLU A 1 203 ? -10.532 4.515 29.847 1.00 90.56 203 GLU A N 1
ATOM 1572 C CA . GLU A 1 203 ? -11.544 5.058 28.944 1.00 90.56 203 GLU A CA 1
ATOM 1573 C C . GLU A 1 203 ? -12.896 4.340 29.030 1.00 90.56 203 GLU A C 1
ATOM 1575 O O . GLU A 1 203 ? -13.940 4.993 28.923 1.00 90.56 203 GLU A O 1
ATOM 1580 N N . LEU A 1 204 ? -12.895 3.024 29.250 1.00 91.44 204 LEU A N 1
ATOM 1581 C CA . LEU A 1 204 ? -14.098 2.197 29.349 1.00 91.44 204 LEU A CA 1
ATOM 1582 C C . LEU A 1 204 ? -14.493 1.970 30.807 1.00 91.44 204 LEU A C 1
ATOM 1584 O O . LEU A 1 204 ? -13.641 1.806 31.679 1.00 91.44 204 LEU A O 1
ATOM 1588 N N . SER A 1 205 ? -15.794 1.868 31.077 1.00 93.81 205 SER A N 1
ATOM 1589 C CA . SER A 1 205 ? -16.242 1.327 32.361 1.00 93.81 205 SER A CA 1
ATOM 1590 C C . SER A 1 205 ? -15.769 -0.121 32.521 1.00 93.81 205 SER A C 1
ATOM 1592 O O . SER A 1 205 ? -15.583 -0.853 31.545 1.00 93.81 205 SER A O 1
ATOM 1594 N N . GLN A 1 206 ? -15.625 -0.577 33.768 1.00 94.56 206 GLN A N 1
ATOM 1595 C CA . GLN A 1 206 ? -15.208 -1.953 34.052 1.00 94.56 206 GLN A CA 1
ATOM 1596 C C . GLN A 1 206 ? -16.104 -2.981 33.341 1.00 94.56 206 GLN A C 1
ATOM 1598 O O . GLN A 1 206 ? -15.604 -3.969 32.810 1.00 94.56 206 GLN A O 1
ATOM 1603 N N . HIS A 1 207 ? -17.417 -2.741 33.290 1.00 94.12 207 HIS A N 1
ATOM 1604 C CA . HIS A 1 207 ? -18.361 -3.618 32.599 1.00 94.12 207 HIS A CA 1
ATOM 1605 C C . HIS A 1 207 ? -18.129 -3.642 31.077 1.00 94.12 207 HIS A C 1
ATOM 1607 O O . HIS A 1 207 ? -18.038 -4.722 30.496 1.00 94.12 207 HIS A O 1
ATOM 1613 N N . GLU A 1 208 ? -17.955 -2.483 30.433 1.00 91.62 208 GLU A N 1
ATOM 1614 C CA . GLU A 1 208 ? -17.670 -2.388 28.989 1.00 91.62 208 GLU A CA 1
ATOM 1615 C C . GLU A 1 208 ? -16.334 -3.042 28.623 1.00 91.62 208 GLU A C 1
ATOM 1617 O O . GLU A 1 208 ? -16.252 -3.783 27.642 1.00 91.62 208 GLU A O 1
ATOM 1622 N N . TYR A 1 209 ? -15.298 -2.829 29.439 1.00 93.38 209 TYR A N 1
ATOM 1623 C CA . TYR A 1 209 ? -14.001 -3.471 29.251 1.00 93.38 209 TYR A CA 1
ATOM 1624 C C . TYR A 1 209 ? -14.116 -5.000 29.322 1.00 93.38 209 TYR A C 1
ATOM 1626 O O . TYR A 1 209 ? -13.549 -5.702 28.482 1.00 93.38 209 TYR A O 1
ATOM 1634 N N . GLN A 1 210 ? -14.881 -5.536 30.280 1.00 93.81 210 GLN A N 1
ATOM 1635 C CA . GLN A 1 210 ? -15.109 -6.981 30.373 1.00 93.81 210 GLN A CA 1
ATOM 1636 C C . GLN A 1 210 ? -15.923 -7.518 29.193 1.00 93.81 210 GLN A C 1
ATOM 1638 O O . GLN A 1 210 ? -15.561 -8.554 28.640 1.00 93.81 210 GLN A O 1
ATOM 1643 N N . GLN A 1 211 ? -16.962 -6.808 28.744 1.00 91.31 211 GLN A N 1
ATOM 1644 C CA . GLN A 1 211 ? -17.712 -7.199 27.546 1.00 91.31 211 GLN A CA 1
ATOM 1645 C C . GLN A 1 211 ? -16.820 -7.243 26.300 1.00 91.31 211 GLN A C 1
ATOM 1647 O O . GLN A 1 211 ? -16.856 -8.215 25.547 1.00 91.31 211 GLN A O 1
ATOM 1652 N N . MET A 1 212 ? -15.975 -6.226 26.108 1.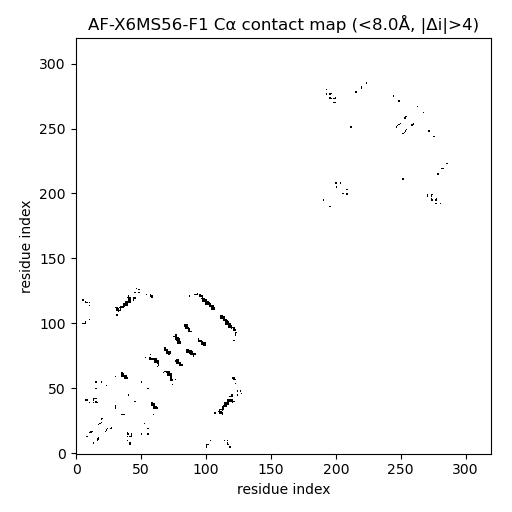00 91.56 212 MET A N 1
ATOM 1653 C CA . MET A 1 212 ? -14.993 -6.194 25.023 1.00 91.56 212 MET A CA 1
ATOM 1654 C C . MET A 1 212 ? -14.027 -7.381 25.108 1.00 91.56 212 MET A C 1
ATOM 1656 O O . MET A 1 212 ? -13.710 -7.981 24.082 1.00 91.56 212 MET A O 1
ATOM 1660 N N . ARG A 1 213 ? -13.574 -7.750 26.314 1.00 92.06 213 ARG A N 1
ATOM 1661 C CA . ARG A 1 213 ? -12.707 -8.917 26.519 1.00 92.06 213 ARG A CA 1
ATOM 1662 C C . ARG A 1 213 ? -13.386 -10.232 26.159 1.00 92.06 213 ARG A C 1
ATOM 1664 O O . ARG A 1 213 ? -12.807 -10.995 25.397 1.00 92.06 213 ARG A O 1
ATOM 1671 N N . VAL A 1 214 ? -14.597 -10.474 26.663 1.00 91.75 214 VAL A N 1
ATOM 1672 C CA . VAL A 1 214 ? -15.378 -11.682 26.339 1.00 91.75 214 VAL A CA 1
ATOM 1673 C C . VAL A 1 214 ? -15.562 -11.801 24.831 1.00 91.75 214 VAL A C 1
ATOM 1675 O O . VAL A 1 214 ? -15.407 -12.875 24.262 1.00 91.75 214 VAL A O 1
ATOM 1678 N N . TRP A 1 215 ? -15.833 -10.681 24.170 1.00 89.88 215 TRP A N 1
ATOM 1679 C CA . TRP A 1 215 ? -16.026 -10.648 22.732 1.00 89.88 215 TRP A CA 1
ATOM 1680 C C . TRP A 1 215 ? -14.731 -10.902 21.942 1.00 89.88 215 TRP A C 1
ATOM 1682 O O . TRP A 1 215 ? -14.734 -11.685 20.995 1.00 89.88 215 TRP A O 1
ATOM 1692 N N . LEU A 1 216 ? -13.605 -10.312 22.358 1.00 90.69 216 LEU A N 1
ATOM 1693 C CA . LEU A 1 216 ? -12.285 -10.644 21.810 1.00 90.69 216 LEU A CA 1
ATOM 1694 C C . LEU A 1 216 ? -11.972 -12.138 21.957 1.00 90.69 216 LEU A C 1
ATOM 1696 O O . LEU A 1 216 ? -11.505 -12.754 21.001 1.00 90.69 216 LEU A O 1
ATOM 1700 N N . ASP A 1 217 ? -12.243 -12.716 23.126 1.00 90.62 217 ASP A N 1
ATOM 1701 C CA . ASP A 1 217 ? -11.995 -14.132 23.396 1.00 90.62 217 ASP A CA 1
ATOM 1702 C C . ASP A 1 217 ? -12.922 -15.036 22.547 1.00 90.62 217 ASP A C 1
ATOM 1704 O O . ASP A 1 217 ? -12.463 -16.040 21.993 1.00 90.62 217 ASP A O 1
ATOM 1708 N N . ASP A 1 218 ? -14.191 -14.656 22.353 1.00 90.44 218 ASP A N 1
ATOM 1709 C CA . ASP A 1 218 ? -15.141 -15.347 21.464 1.00 90.44 218 ASP A CA 1
ATOM 1710 C C . ASP A 1 218 ? -14.689 -15.319 19.998 1.00 90.44 218 ASP A C 1
ATOM 1712 O O . ASP A 1 218 ? -14.700 -16.344 19.309 1.00 90.44 218 ASP A O 1
ATOM 1716 N N . PHE A 1 219 ? -14.197 -14.174 19.521 1.00 88.88 219 PHE A N 1
ATOM 1717 C CA . PHE A 1 219 ? -13.625 -14.090 18.184 1.00 88.88 219 PHE A CA 1
ATOM 1718 C C . PHE A 1 219 ? -12.373 -14.913 18.036 1.00 88.88 219 PHE A C 1
ATOM 1720 O O . PHE A 1 219 ? -12.287 -15.657 17.073 1.00 88.88 219 PHE A O 1
ATOM 1727 N N . VAL A 1 220 ? -11.415 -14.813 18.955 1.00 88.12 220 VAL A N 1
ATOM 1728 C CA . VAL A 1 220 ? -10.189 -15.614 18.879 1.00 88.12 220 VAL A CA 1
ATOM 1729 C C . VAL A 1 220 ? -10.552 -17.095 18.851 1.00 88.12 220 VAL A C 1
ATOM 1731 O O . VAL A 1 220 ? -10.001 -17.836 18.042 1.00 88.12 220 VAL A O 1
ATOM 1734 N N . THR A 1 221 ? -11.538 -17.515 19.644 1.00 88.75 221 THR A N 1
ATOM 1735 C CA . THR A 1 221 ? -12.052 -18.890 19.651 1.00 88.75 221 THR A CA 1
ATOM 1736 C C . THR A 1 221 ? -12.691 -19.272 18.315 1.00 88.75 221 THR A C 1
ATOM 1738 O O . THR A 1 221 ? -12.359 -20.310 17.742 1.00 88.75 221 THR A O 1
ATOM 1741 N N . THR A 1 222 ? -13.590 -18.443 17.786 1.00 86.75 222 THR A N 1
ATOM 1742 C CA . THR A 1 222 ? -14.294 -18.692 16.518 1.00 86.75 222 THR A CA 1
ATOM 1743 C C . THR A 1 222 ? -13.338 -18.669 15.332 1.00 86.75 222 THR A C 1
ATOM 1745 O O . THR A 1 222 ? -13.380 -19.551 14.475 1.00 86.75 222 THR A O 1
ATOM 1748 N N . PHE A 1 223 ? -12.441 -17.690 15.302 1.00 84.56 223 PHE A N 1
ATOM 1749 C CA . PHE A 1 223 ? -11.370 -17.537 14.332 1.00 84.56 223 PHE A CA 1
ATOM 1750 C C . PHE A 1 223 ? -10.474 -18.772 14.350 1.00 84.56 223 PHE A C 1
ATOM 1752 O O . PHE A 1 223 ? -10.321 -19.416 13.324 1.00 84.56 223 PHE A O 1
ATOM 1759 N N . THR A 1 224 ? -10.005 -19.193 15.525 1.00 82.50 224 THR A N 1
ATOM 1760 C CA . THR A 1 224 ? -9.202 -20.412 15.705 1.00 82.50 224 THR A CA 1
ATOM 1761 C C . THR A 1 224 ? -9.911 -21.657 15.173 1.00 82.50 224 THR A C 1
ATOM 1763 O O . THR A 1 224 ? -9.326 -22.413 14.403 1.00 82.50 224 THR A O 1
ATOM 1766 N N . LYS A 1 225 ? -11.188 -21.856 15.527 1.00 83.06 225 LYS A N 1
ATOM 1767 C CA . LYS A 1 225 ? -11.984 -23.009 15.066 1.00 83.06 225 LYS A CA 1
ATOM 1768 C C . LYS A 1 225 ? -12.190 -23.013 13.552 1.00 83.06 225 LYS A C 1
ATOM 1770 O O . LYS A 1 225 ? -12.132 -24.063 12.925 1.00 83.06 225 LYS A O 1
ATOM 1775 N N . SER A 1 226 ? -12.436 -21.843 12.970 1.00 75.88 226 SER A N 1
ATOM 1776 C CA . SER A 1 226 ? -12.673 -21.691 11.530 1.00 75.88 226 SER A CA 1
ATOM 1777 C C . SER A 1 226 ? -11.386 -21.699 10.697 1.00 75.88 226 SER A C 1
ATOM 1779 O O . SER A 1 226 ? -11.441 -21.987 9.505 1.00 75.88 226 SER A O 1
ATOM 1781 N N . HIS A 1 227 ? -10.227 -21.431 11.305 1.00 63.47 227 HIS A N 1
ATOM 1782 C CA . HIS A 1 227 ? -8.948 -21.252 10.610 1.00 63.47 227 HIS A CA 1
ATOM 1783 C C . HIS A 1 227 ? -8.035 -22.489 10.614 1.00 63.47 227 HIS A C 1
ATOM 1785 O O . HIS A 1 227 ? -6.841 -22.379 10.355 1.00 63.47 227 HIS A O 1
ATOM 1791 N N . VAL A 1 228 ? -8.585 -23.696 10.771 1.00 53.47 228 VAL A N 1
ATOM 1792 C CA . VAL A 1 228 ? -7.868 -24.967 10.508 1.00 53.47 228 VAL A CA 1
ATOM 1793 C C . VAL A 1 228 ? -7.435 -25.115 9.022 1.00 53.47 228 VAL A C 1
ATOM 1795 O O . VAL A 1 228 ? -6.787 -26.082 8.643 1.00 53.47 228 VAL A O 1
ATOM 1798 N N . MET A 1 229 ? -7.710 -24.134 8.155 1.00 53.69 229 MET A N 1
ATOM 1799 C CA . MET A 1 229 ? -7.536 -24.216 6.695 1.00 53.69 229 MET A CA 1
ATOM 1800 C C . MET A 1 229 ? -6.408 -23.326 6.130 1.00 53.69 229 MET A C 1
ATOM 1802 O O . MET A 1 229 ? -6.509 -22.841 5.004 1.00 53.69 229 MET A O 1
ATOM 1806 N N . PHE A 1 230 ? -5.321 -23.092 6.877 1.00 59.75 230 PHE A N 1
ATOM 1807 C CA . PHE A 1 230 ? -4.175 -22.255 6.465 1.00 59.75 230 PHE A CA 1
ATOM 1808 C C . PHE A 1 230 ? -3.296 -22.865 5.348 1.00 59.75 230 PHE A C 1
ATOM 1810 O O . PHE A 1 230 ? -2.084 -22.985 5.485 1.00 59.75 230 PHE A O 1
ATOM 1817 N N . LYS A 1 231 ? -3.875 -23.189 4.190 1.00 56.19 231 LYS A N 1
ATOM 1818 C CA . LYS A 1 231 ? -3.114 -23.346 2.943 1.00 56.19 231 LYS A CA 1
ATOM 1819 C C . LYS A 1 231 ? -3.320 -22.109 2.071 1.00 56.19 231 LYS A C 1
ATOM 1821 O O . LYS A 1 231 ? -4.350 -21.977 1.428 1.00 56.19 231 LYS A O 1
ATOM 1826 N N . GLY A 1 232 ? -2.350 -21.191 2.063 1.00 62.12 232 GLY A N 1
ATOM 1827 C CA . GLY A 1 232 ? -2.232 -20.150 1.026 1.00 62.12 232 GLY A CA 1
ATOM 1828 C C . GLY A 1 232 ? -3.067 -18.865 1.171 1.00 62.12 232 GLY A C 1
ATOM 1829 O O . GLY A 1 232 ? -3.057 -18.048 0.256 1.00 62.12 232 GLY A O 1
ATOM 1830 N N . TYR A 1 233 ? -3.753 -18.623 2.295 1.00 68.00 233 TYR A N 1
ATOM 1831 C CA . TYR A 1 233 ? -4.720 -17.514 2.433 1.00 68.00 233 TYR A CA 1
ATOM 1832 C C . TYR A 1 233 ? -4.315 -16.401 3.420 1.00 68.00 233 TYR A C 1
ATOM 1834 O O . TYR A 1 233 ? -5.151 -15.884 4.167 1.00 68.00 233 TYR A O 1
ATOM 1842 N N . THR A 1 234 ? -3.050 -15.971 3.426 1.00 74.88 234 THR A N 1
ATOM 1843 C CA . THR A 1 234 ? -2.595 -14.848 4.279 1.00 74.88 234 THR A CA 1
ATOM 1844 C C . THR A 1 234 ? -3.393 -13.561 4.020 1.00 74.88 234 THR A C 1
ATOM 1846 O O . THR A 1 234 ? -3.774 -12.866 4.962 1.00 74.88 234 THR A O 1
ATOM 1849 N N . SER A 1 235 ? -3.739 -13.290 2.756 1.00 73.94 235 SER A N 1
ATOM 1850 C CA . SER A 1 235 ? -4.545 -12.126 2.362 1.00 73.94 235 SER A CA 1
ATOM 1851 C C . SER A 1 235 ? -5.980 -12.182 2.906 1.00 73.94 235 SER A C 1
ATOM 1853 O O . SER A 1 235 ? -6.428 -11.232 3.545 1.00 73.94 235 SER A O 1
ATOM 1855 N N . TRP A 1 236 ? -6.682 -13.309 2.736 1.00 79.75 236 TRP A N 1
ATOM 1856 C CA . TRP A 1 236 ? -8.051 -13.471 3.244 1.00 79.75 236 TRP A CA 1
ATOM 1857 C C . TRP A 1 236 ? -8.102 -13.425 4.775 1.00 79.75 236 TRP A C 1
ATOM 1859 O O . TRP A 1 236 ? -8.995 -12.806 5.349 1.00 79.75 236 TRP A O 1
ATOM 1869 N N . THR A 1 237 ? -7.100 -14.008 5.438 1.00 81.06 237 THR A N 1
ATOM 1870 C CA . THR A 1 237 ? -6.950 -13.963 6.899 1.00 81.06 237 THR A CA 1
ATOM 1871 C C . THR A 1 237 ? -6.825 -12.520 7.387 1.00 81.06 237 THR A C 1
ATOM 1873 O O . THR A 1 237 ? -7.552 -12.091 8.282 1.00 81.06 237 THR A O 1
ATOM 1876 N N . SER A 1 238 ? -5.940 -11.742 6.756 1.00 82.31 238 SER A N 1
ATOM 1877 C CA . SER A 1 238 ? -5.776 -10.317 7.053 1.00 82.31 238 SER A CA 1
ATOM 1878 C C . SER A 1 238 ? -7.080 -9.543 6.832 1.00 82.31 238 SER A C 1
ATOM 1880 O O . SER A 1 238 ? -7.489 -8.762 7.694 1.00 82.31 238 SER A O 1
ATOM 1882 N N . GLN A 1 239 ? -7.786 -9.821 5.732 1.00 83.81 239 GLN A N 1
ATOM 1883 C CA . GLN A 1 239 ? -9.083 -9.214 5.446 1.00 83.81 239 GLN A CA 1
ATOM 1884 C C . GLN A 1 239 ? -10.128 -9.557 6.517 1.00 83.81 239 GLN A C 1
ATOM 1886 O O . GLN A 1 239 ? -10.840 -8.665 6.967 1.00 83.81 239 GLN A O 1
ATOM 1891 N N . LYS A 1 240 ? -10.202 -10.809 6.981 1.00 84.94 240 LYS A N 1
ATOM 1892 C CA . LYS A 1 240 ? -11.148 -11.218 8.029 1.00 84.94 240 LYS A CA 1
ATOM 1893 C C . LYS A 1 240 ? -10.859 -10.573 9.378 1.00 84.94 240 LYS A C 1
ATOM 1895 O O . LYS A 1 240 ? -11.797 -10.138 10.046 1.00 84.94 240 LYS A O 1
ATOM 1900 N N . ILE A 1 241 ? -9.585 -10.460 9.758 1.00 87.94 241 ILE A N 1
ATOM 1901 C CA . ILE A 1 241 ? -9.174 -9.721 10.960 1.00 87.94 241 ILE A CA 1
ATOM 1902 C C . ILE A 1 241 ? -9.605 -8.257 10.839 1.00 87.94 241 ILE A C 1
ATOM 1904 O O . ILE A 1 241 ? -10.183 -7.716 11.779 1.00 87.94 241 ILE A O 1
ATOM 1908 N N . LYS A 1 242 ? -9.388 -7.637 9.671 1.00 87.38 242 LYS A N 1
ATOM 1909 C CA . LYS A 1 242 ? -9.796 -6.254 9.404 1.00 87.38 242 LYS A CA 1
ATOM 1910 C C . LYS A 1 242 ? -11.313 -6.071 9.477 1.00 87.38 242 LYS A C 1
ATOM 1912 O O . LYS A 1 242 ? -11.773 -5.182 10.180 1.00 87.38 242 LYS A O 1
ATOM 1917 N N . GLU A 1 243 ? -12.092 -6.920 8.809 1.00 88.00 243 GLU A N 1
ATOM 1918 C CA . GLU A 1 243 ? -13.563 -6.875 8.842 1.00 88.00 243 GLU A CA 1
ATOM 1919 C C . GLU A 1 243 ? -14.097 -6.998 10.273 1.00 88.00 243 GLU A C 1
ATOM 1921 O O . GLU A 1 243 ? -14.984 -6.247 10.684 1.00 88.00 243 GLU A O 1
ATOM 1926 N N . TYR A 1 244 ? -13.534 -7.926 11.051 1.00 88.69 244 TYR A N 1
ATOM 1927 C CA . TYR A 1 244 ? -13.891 -8.094 12.452 1.00 88.69 244 TYR A CA 1
ATOM 1928 C C . TYR A 1 244 ? -13.550 -6.852 13.278 1.00 88.69 244 TYR A C 1
ATOM 1930 O O . TYR A 1 244 ? -14.395 -6.362 14.025 1.00 88.69 244 TYR A O 1
ATOM 1938 N N . ARG A 1 245 ? -12.336 -6.323 13.112 1.00 90.00 245 ARG A N 1
ATOM 1939 C CA . ARG A 1 245 ? -11.841 -5.115 13.775 1.00 90.00 245 ARG A CA 1
ATOM 1940 C C . ARG A 1 245 ? -12.693 -3.893 13.449 1.00 90.00 245 ARG A C 1
ATOM 1942 O O . ARG A 1 245 ? -13.090 -3.164 14.349 1.00 90.00 245 ARG A O 1
ATOM 1949 N N . ASP A 1 246 ? -13.049 -3.683 12.191 1.00 89.38 246 ASP A N 1
ATOM 1950 C CA . ASP A 1 246 ? -13.873 -2.540 11.802 1.00 89.38 246 ASP A CA 1
ATOM 1951 C C . ASP A 1 246 ? -15.293 -2.680 12.380 1.00 89.38 246 ASP A C 1
ATOM 1953 O O . ASP A 1 246 ? -15.835 -1.726 12.944 1.00 89.38 246 ASP A O 1
ATOM 1957 N N . LYS A 1 247 ? -15.866 -3.895 12.369 1.00 89.31 247 LYS A N 1
ATOM 1958 C CA . LYS A 1 247 ? -17.149 -4.183 13.031 1.00 89.31 247 LYS A CA 1
ATOM 1959 C C . LYS A 1 247 ? -17.073 -3.977 14.549 1.00 89.31 247 LYS A C 1
ATOM 1961 O O . LYS A 1 247 ? -18.029 -3.456 15.124 1.00 89.31 247 LYS A O 1
ATOM 1966 N N . ALA A 1 248 ? -15.960 -4.341 15.185 1.00 86.56 248 ALA A N 1
ATOM 1967 C CA . ALA A 1 248 ? -15.652 -4.112 16.600 1.00 86.56 248 ALA A CA 1
ATOM 1968 C C . ALA A 1 248 ? -15.851 -2.662 16.997 1.00 86.56 248 ALA A C 1
ATOM 1970 O O . ALA A 1 248 ? -16.653 -2.307 17.864 1.00 86.56 248 ALA A O 1
ATOM 1971 N N . VAL A 1 249 ? -15.063 -1.834 16.317 1.00 87.06 249 VAL A N 1
ATOM 1972 C CA . VAL A 1 249 ? -14.833 -0.458 16.683 1.00 87.06 249 VAL A CA 1
ATOM 1973 C C . VAL A 1 249 ? -16.125 0.287 16.409 1.00 87.06 249 VAL A C 1
ATOM 1975 O O . VAL A 1 249 ? -16.656 0.928 17.309 1.00 87.06 249 VAL A O 1
ATOM 1978 N N . GLN A 1 250 ? -16.707 0.095 15.223 1.00 87.38 250 GLN A N 1
ATOM 1979 C CA . GLN A 1 250 ? -17.940 0.766 14.826 1.00 87.38 250 GLN A CA 1
ATOM 1980 C C . GLN A 1 250 ? -19.147 0.343 15.666 1.00 87.38 250 GLN A C 1
ATOM 1982 O O . GLN A 1 250 ? -19.868 1.191 16.181 1.00 87.38 250 GLN A O 1
ATOM 1987 N N . SER A 1 251 ? -19.389 -0.963 15.826 1.00 86.94 251 SER A N 1
ATOM 1988 C CA . SER A 1 251 ? -20.645 -1.424 16.431 1.00 86.94 251 SE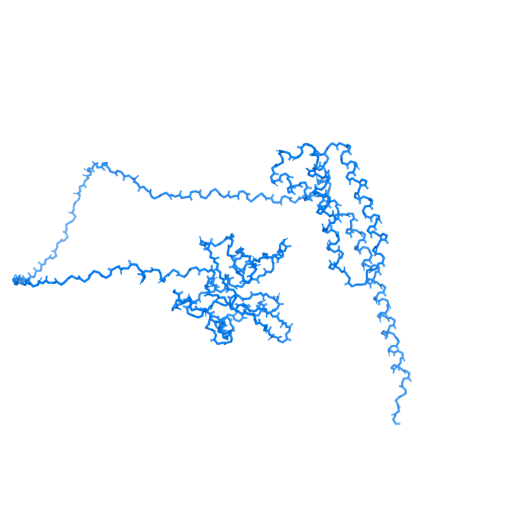R A CA 1
ATOM 1989 C C . SER A 1 251 ? -20.635 -1.459 17.956 1.00 86.94 251 SER A C 1
ATOM 1991 O O . SER A 1 251 ? -21.714 -1.433 18.553 1.00 86.94 251 SER A O 1
ATOM 1993 N N . LYS A 1 252 ? -19.461 -1.550 18.593 1.00 83.62 252 LYS A N 1
ATOM 1994 C CA . LYS A 1 252 ? -19.353 -1.733 20.046 1.00 83.62 252 LYS A CA 1
ATOM 1995 C C . LYS A 1 252 ? -18.661 -0.570 20.725 1.00 83.62 252 LYS A C 1
ATOM 1997 O O . LYS A 1 252 ? -19.259 -0.004 21.628 1.00 83.62 252 LYS A O 1
ATOM 2002 N N . LEU A 1 253 ? -17.463 -0.183 20.283 1.00 83.81 253 LEU A N 1
ATOM 2003 C CA . LEU A 1 253 ? -16.744 0.918 20.928 1.00 83.81 253 LEU A CA 1
ATOM 2004 C C . LEU A 1 253 ? -17.435 2.256 20.655 1.00 83.81 253 LEU A C 1
ATOM 2006 O O . LEU A 1 253 ? -17.810 2.945 21.590 1.00 83.81 253 LEU A O 1
ATOM 2010 N N . LEU A 1 254 ? -17.706 2.600 19.398 1.00 83.75 254 LEU A N 1
ATOM 2011 C CA . LEU A 1 254 ? -18.273 3.913 19.055 1.00 83.75 254 LEU A CA 1
ATOM 2012 C C . LEU A 1 254 ? -19.758 4.072 19.406 1.00 83.75 254 LEU A C 1
ATOM 2014 O O . LEU A 1 254 ? -20.256 5.193 19.474 1.00 83.75 254 LEU A O 1
ATOM 2018 N N . ASN A 1 255 ? -20.456 2.968 19.678 1.00 87.38 255 ASN A N 1
ATOM 2019 C CA . ASN A 1 255 ? -21.848 2.993 20.127 1.00 87.38 255 ASN A CA 1
ATOM 2020 C C . ASN A 1 255 ? -22.006 3.168 21.643 1.00 87.38 255 ASN A C 1
ATOM 2022 O O . ASN A 1 255 ? -23.135 3.335 22.109 1.00 87.38 255 ASN A O 1
ATOM 2026 N N . ILE A 1 256 ? -20.916 3.148 22.418 1.00 87.56 256 ILE A N 1
ATOM 2027 C CA . ILE A 1 256 ? -20.973 3.455 23.848 1.00 87.56 256 ILE A CA 1
ATOM 2028 C C . ILE A 1 256 ? -21.484 4.898 24.016 1.00 87.56 256 ILE A C 1
ATOM 2030 O O . ILE A 1 256 ? -20.911 5.817 23.420 1.00 87.56 256 ILE A O 1
ATOM 2034 N N . PRO A 1 257 ? -22.536 5.142 24.828 1.00 87.50 257 PRO A N 1
ATOM 2035 C CA . PRO A 1 257 ? -23.145 6.467 24.968 1.00 87.50 257 PRO A CA 1
ATOM 2036 C C . PRO A 1 257 ? -22.147 7.579 25.313 1.00 87.50 257 PRO A C 1
ATOM 2038 O O . PRO A 1 257 ? -22.267 8.685 24.791 1.00 87.50 257 PRO A O 1
ATOM 2041 N N . LYS A 1 258 ? -21.121 7.263 26.118 1.00 84.81 258 LYS A N 1
ATOM 2042 C CA . LYS A 1 258 ? -20.023 8.177 26.479 1.00 84.81 258 LYS A CA 1
ATOM 2043 C C . LYS A 1 258 ? -19.283 8.731 25.253 1.00 84.81 258 LYS A C 1
ATOM 2045 O O . LYS A 1 258 ? -18.812 9.863 25.282 1.00 84.81 258 LYS A O 1
ATOM 2050 N N . PHE A 1 259 ? -19.186 7.956 24.175 1.00 84.25 259 PHE A N 1
ATOM 2051 C CA . PHE A 1 259 ? -18.369 8.280 23.007 1.00 84.25 259 PHE A CA 1
ATOM 2052 C C . PHE A 1 259 ? -19.167 8.811 21.818 1.00 84.25 259 PHE A C 1
ATOM 2054 O O . PHE A 1 259 ? -18.601 9.486 20.961 1.00 84.25 259 PHE A O 1
ATOM 2061 N N . ARG A 1 260 ? -20.482 8.567 21.783 1.00 80.06 260 ARG A N 1
ATOM 2062 C CA . ARG A 1 260 ? -21.332 8.841 20.616 1.00 80.06 260 ARG A CA 1
ATOM 2063 C C . ARG A 1 260 ? -21.318 10.305 20.150 1.00 80.06 260 ARG A C 1
ATOM 2065 O O . ARG A 1 260 ? -21.430 10.545 18.955 1.00 80.06 260 ARG A O 1
ATOM 2072 N N . ASN A 1 261 ? -21.159 11.261 21.070 1.00 82.06 261 ASN A N 1
ATOM 2073 C CA . ASN A 1 261 ? -21.296 12.695 20.767 1.00 82.06 261 ASN A CA 1
ATOM 2074 C C . ASN A 1 261 ? -20.067 13.552 21.117 1.00 82.06 261 ASN A C 1
ATOM 2076 O O . ASN A 1 261 ? -20.058 14.742 20.811 1.00 82.06 261 ASN A O 1
ATOM 2080 N N . HIS A 1 262 ? -19.047 12.987 21.771 1.00 79.62 262 HIS A N 1
ATOM 2081 C CA . HIS A 1 262 ? -17.979 13.786 22.394 1.00 79.62 262 HIS A CA 1
ATOM 2082 C C . HIS A 1 262 ? -16.560 13.289 22.123 1.00 79.62 262 HIS A C 1
ATOM 2084 O O . HIS A 1 262 ? -15.613 13.869 22.651 1.00 79.62 262 HIS A O 1
ATOM 2090 N N . LEU A 1 263 ? -16.383 12.245 21.308 1.00 86.19 263 LEU A N 1
ATOM 2091 C CA . LEU A 1 263 ? -15.040 11.766 21.021 1.00 86.19 263 LEU A CA 1
ATOM 2092 C C . LEU A 1 263 ? -14.332 12.673 20.019 1.00 86.19 263 LEU A C 1
ATOM 2094 O O . LEU A 1 263 ? -14.786 12.864 18.890 1.00 86.19 263 LEU A O 1
ATOM 2098 N N . THR A 1 264 ? -13.175 13.189 20.417 1.00 88.69 264 THR A N 1
ATOM 2099 C CA . THR A 1 264 ? -12.255 13.790 19.456 1.00 88.69 264 THR A CA 1
ATOM 2100 C C . THR A 1 264 ? -11.714 12.708 18.518 1.00 88.69 264 THR A C 1
ATOM 2102 O O . THR A 1 264 ? -11.571 11.542 18.894 1.00 88.69 264 THR A O 1
ATOM 2105 N N . TYR A 1 265 ? -11.346 13.094 17.295 1.00 84.56 265 TYR A N 1
ATOM 2106 C CA . TYR A 1 265 ? -10.691 12.187 16.344 1.00 84.56 265 TYR A CA 1
ATOM 2107 C C . TYR A 1 265 ? -9.422 11.538 16.933 1.00 84.56 265 TYR A C 1
ATOM 2109 O O . TYR A 1 265 ? -9.117 10.382 16.647 1.00 84.56 265 TYR A O 1
ATOM 2117 N N . ALA A 1 266 ? -8.702 12.264 17.797 1.00 83.38 266 ALA A N 1
ATOM 2118 C CA . ALA A 1 266 ? -7.522 11.758 18.492 1.00 83.38 266 ALA A CA 1
ATOM 2119 C C . ALA A 1 266 ? -7.867 10.605 19.450 1.00 83.38 266 ALA A C 1
ATOM 2121 O O . ALA A 1 266 ? -7.285 9.532 19.333 1.00 83.38 266 ALA A O 1
ATOM 2122 N N . GLN A 1 267 ? -8.865 10.785 20.318 1.00 86.50 267 GLN A N 1
ATOM 2123 C CA . GLN A 1 267 ? -9.340 9.739 21.235 1.00 86.50 267 GLN A CA 1
ATOM 2124 C C . GLN A 1 267 ? -9.904 8.526 20.486 1.00 86.50 267 GLN A C 1
ATOM 2126 O O . GLN A 1 267 ? -9.701 7.385 20.895 1.00 86.50 267 GLN A O 1
ATOM 2131 N N . GLN A 1 268 ? -10.584 8.754 19.358 1.00 87.44 268 GLN A N 1
ATOM 2132 C CA . GLN A 1 268 ? -11.081 7.674 18.507 1.00 87.44 268 GLN A CA 1
ATOM 2133 C C . GLN A 1 268 ? -9.941 6.821 17.951 1.00 87.44 268 GLN A C 1
ATOM 2135 O O . GLN A 1 268 ? -10.006 5.591 17.993 1.00 87.44 268 GLN A O 1
ATOM 2140 N N . ASN A 1 269 ? -8.888 7.471 17.457 1.00 86.44 269 ASN A N 1
ATOM 2141 C CA . ASN A 1 269 ? -7.697 6.777 16.987 1.00 86.44 269 ASN A CA 1
ATOM 2142 C C . ASN A 1 269 ? -6.973 6.065 18.127 1.00 86.44 269 ASN A C 1
ATOM 2144 O O . ASN A 1 269 ? -6.546 4.932 17.938 1.00 86.44 269 ASN A O 1
ATOM 2148 N N . GLU A 1 270 ? -6.875 6.684 19.301 1.00 89.69 270 GLU A N 1
ATOM 2149 C CA . GL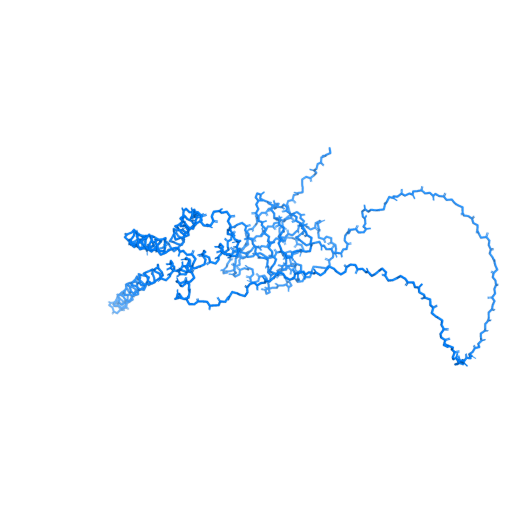U A 1 270 ? -6.221 6.094 20.468 1.00 89.69 270 GLU A CA 1
ATOM 2150 C C . GLU A 1 270 ? -6.941 4.823 20.941 1.00 89.69 270 GLU A C 1
ATOM 2152 O O . GLU A 1 270 ? -6.300 3.788 21.126 1.00 89.69 270 GLU A O 1
ATOM 2157 N N . LEU A 1 271 ? -8.275 4.848 21.036 1.00 90.00 271 LEU A N 1
ATOM 2158 C CA . LEU A 1 271 ? -9.085 3.663 21.345 1.00 90.00 271 LEU A CA 1
ATOM 2159 C C . LEU A 1 271 ? -8.952 2.576 20.276 1.00 90.00 271 LEU A C 1
ATOM 2161 O O . LEU A 1 271 ? -8.831 1.395 20.606 1.00 90.00 271 LEU A O 1
ATOM 2165 N N . SER A 1 272 ? -8.961 2.969 19.001 1.00 90.00 272 SER A N 1
ATOM 2166 C CA . SER A 1 272 ? -8.793 2.046 17.878 1.00 90.00 272 SER A CA 1
ATOM 2167 C C . SER A 1 272 ? -7.424 1.358 17.919 1.00 90.00 272 SER A C 1
ATOM 2169 O O . SER A 1 272 ? -7.342 0.137 17.823 1.00 90.00 272 SER A O 1
ATOM 2171 N N . MET A 1 273 ? -6.352 2.116 18.166 1.00 89.31 273 MET A N 1
ATOM 2172 C CA . MET A 1 273 ? -4.999 1.580 18.328 1.00 89.31 273 MET A CA 1
ATOM 2173 C C . MET A 1 273 ? -4.887 0.658 19.541 1.00 89.31 273 MET A C 1
ATOM 2175 O O . MET A 1 273 ? -4.314 -0.424 19.436 1.00 89.31 273 MET A O 1
ATOM 2179 N N . ALA A 1 274 ? -5.465 1.045 20.679 1.00 92.12 274 ALA A N 1
ATOM 2180 C CA . ALA A 1 274 ? -5.453 0.217 21.878 1.00 92.12 274 ALA A CA 1
ATOM 2181 C C . ALA A 1 274 ? -6.152 -1.131 21.636 1.00 92.12 274 ALA A C 1
ATOM 2183 O O . ALA A 1 274 ? -5.661 -2.186 22.053 1.00 92.12 274 ALA A O 1
ATOM 2184 N N . PHE A 1 275 ? -7.284 -1.097 20.927 1.00 92.00 275 PHE A N 1
ATOM 2185 C CA . PHE A 1 275 ? -8.013 -2.289 20.516 1.00 92.00 275 PHE A CA 1
ATOM 2186 C C . PHE A 1 275 ? -7.194 -3.153 19.549 1.00 92.00 275 PHE A C 1
ATOM 2188 O O . PHE A 1 275 ? -7.081 -4.360 19.764 1.00 92.00 275 PHE A O 1
ATOM 2195 N N . ASP A 1 276 ? -6.571 -2.544 18.537 1.00 90.81 276 ASP A N 1
ATOM 2196 C CA . ASP A 1 276 ? -5.712 -3.236 17.573 1.00 90.81 276 ASP A CA 1
ATOM 2197 C C . ASP A 1 276 ? -4.534 -3.927 18.266 1.00 90.81 276 ASP A C 1
ATOM 2199 O O . ASP A 1 276 ? -4.257 -5.092 17.986 1.00 90.81 276 ASP A O 1
ATOM 2203 N N . CYS A 1 277 ? -3.883 -3.267 19.228 1.00 91.81 277 CYS A N 1
ATOM 2204 C CA . CYS A 1 277 ? -2.799 -3.858 20.011 1.00 91.81 277 CYS A CA 1
ATOM 2205 C C . CYS A 1 277 ? -3.266 -5.078 20.817 1.00 91.81 277 CYS A C 1
ATOM 2207 O O . CYS A 1 277 ? -2.579 -6.104 20.848 1.00 91.81 277 CYS A O 1
ATOM 2209 N N . LEU A 1 278 ? -4.447 -5.006 21.440 1.00 91.81 278 LEU A N 1
ATOM 2210 C CA . LEU A 1 278 ? -5.025 -6.141 22.158 1.00 91.81 278 LEU A CA 1
ATOM 2211 C C . LEU A 1 278 ? -5.382 -7.294 21.224 1.00 91.81 278 LEU A C 1
ATOM 2213 O O . LEU A 1 278 ? -4.983 -8.432 21.486 1.00 91.81 278 LEU A O 1
ATOM 2217 N N . LEU A 1 279 ? -6.103 -7.002 20.141 1.00 91.25 279 LEU A N 1
ATOM 2218 C CA . LEU A 1 279 ? -6.494 -7.983 19.137 1.00 91.25 279 LEU A CA 1
ATOM 2219 C C . LEU A 1 279 ? -5.259 -8.674 18.563 1.00 91.25 279 LEU A C 1
ATOM 2221 O O . LEU A 1 279 ? -5.195 -9.901 18.536 1.00 91.25 279 LEU A O 1
ATOM 2225 N N . HIS A 1 280 ? -4.249 -7.893 18.180 1.00 89.56 280 HIS A N 1
ATOM 2226 C CA . HIS A 1 280 ? -3.001 -8.406 17.643 1.00 89.56 280 HIS A CA 1
ATOM 2227 C C . HIS A 1 280 ? -2.285 -9.299 18.657 1.00 89.56 280 HIS A C 1
ATOM 2229 O O . HIS A 1 280 ? -1.916 -10.412 18.310 1.00 89.56 280 HIS A O 1
ATOM 2235 N N . SER A 1 281 ? -2.175 -8.903 19.930 1.00 90.56 281 SER A N 1
ATOM 2236 C CA . SER A 1 281 ? -1.515 -9.743 20.946 1.00 90.56 281 SER A CA 1
ATOM 2237 C C . SER A 1 281 ? -2.148 -11.139 21.087 1.00 90.56 281 SER A C 1
ATOM 2239 O O . SER A 1 281 ? -1.452 -12.139 21.289 1.00 90.56 281 SER A O 1
ATOM 2241 N N . ARG A 1 282 ? -3.474 -11.230 20.926 1.00 89.00 282 ARG A N 1
ATOM 2242 C CA . ARG A 1 282 ? -4.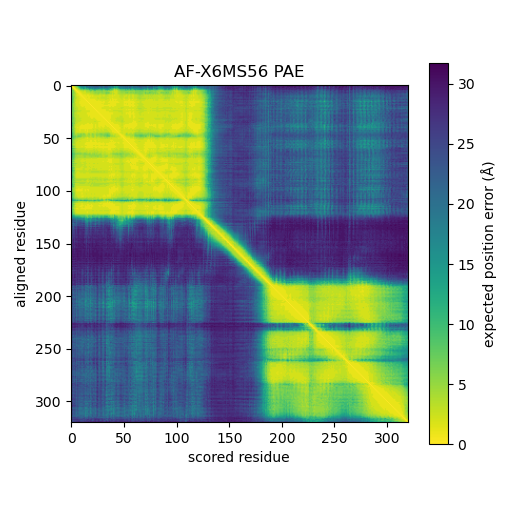229 -12.484 21.032 1.00 89.00 282 ARG A CA 1
ATOM 2243 C C . ARG A 1 282 ? -4.208 -13.306 19.752 1.00 89.00 282 ARG A C 1
ATOM 2245 O O . ARG A 1 282 ? -4.012 -14.512 19.802 1.00 89.00 282 ARG A O 1
ATOM 2252 N N . VAL A 1 283 ? -4.419 -12.656 18.616 1.00 86.69 283 VAL A N 1
ATOM 2253 C CA . VAL A 1 283 ? -4.523 -13.324 17.317 1.00 86.69 283 VAL A CA 1
ATOM 2254 C C . VAL A 1 283 ? -3.142 -13.709 16.796 1.00 86.69 283 VAL A C 1
ATOM 2256 O O . VAL A 1 283 ? -2.969 -14.805 16.272 1.00 86.69 283 VAL A O 1
ATOM 2259 N N . TYR A 1 284 ? -2.143 -12.842 16.964 1.00 83.38 284 TYR A N 1
ATOM 2260 C CA . TYR A 1 284 ? -0.805 -13.045 16.415 1.00 83.38 284 TYR A CA 1
ATOM 2261 C C . TYR A 1 284 ? -0.086 -14.217 17.070 1.00 83.38 284 TYR A C 1
ATOM 2263 O O . TYR A 1 284 ? 0.497 -15.028 16.363 1.00 83.38 284 TYR A O 1
ATOM 2271 N N . SER A 1 285 ? -0.172 -14.353 18.398 1.00 80.56 285 SER A N 1
ATOM 2272 C CA . SER A 1 285 ? 0.415 -15.504 19.099 1.00 80.56 285 SER A CA 1
ATOM 2273 C C . SER A 1 285 ? -0.123 -16.826 18.546 1.00 80.56 285 SER A C 1
ATOM 2275 O O . SER A 1 285 ? 0.657 -17.732 18.260 1.00 80.56 285 SER A O 1
ATOM 2277 N N . PHE A 1 286 ? -1.431 -16.897 18.286 1.00 82.19 286 PHE A N 1
ATOM 2278 C CA . PHE A 1 286 ? -2.054 -18.075 17.696 1.00 82.19 286 PHE A CA 1
ATOM 2279 C C . PHE A 1 286 ? -1.658 -18.292 16.227 1.00 82.19 286 PHE A C 1
ATOM 2281 O O . PHE A 1 286 ? -1.187 -19.372 15.874 1.00 82.19 286 PHE A O 1
ATOM 2288 N N . ILE A 1 287 ? -1.812 -17.276 15.368 1.00 81.50 287 ILE A N 1
ATOM 2289 C CA . ILE A 1 287 ? -1.484 -17.383 13.935 1.00 81.50 287 ILE A CA 1
ATOM 2290 C C . ILE A 1 287 ? -0.015 -17.751 13.747 1.00 81.50 287 ILE A C 1
ATOM 2292 O O . ILE A 1 287 ? 0.297 -18.635 12.955 1.00 81.50 287 ILE A O 1
ATOM 2296 N N . PHE A 1 288 ? 0.886 -17.099 14.479 1.00 80.50 288 PHE A N 1
ATOM 2297 C CA . PHE A 1 288 ? 2.316 -17.343 14.369 1.00 80.50 288 PHE A CA 1
ATOM 2298 C C . PHE A 1 288 ? 2.675 -18.756 14.832 1.00 80.50 288 PHE A C 1
ATOM 2300 O O . PHE A 1 288 ? 3.451 -19.437 14.169 1.00 80.50 288 PHE A O 1
ATOM 2307 N N . GLN A 1 289 ? 2.057 -19.244 15.911 1.00 82.88 289 GLN A N 1
ATOM 2308 C CA . GLN A 1 289 ? 2.246 -20.622 16.357 1.00 82.88 289 GLN A CA 1
ATOM 2309 C C . GLN A 1 289 ? 1.764 -21.635 15.307 1.00 82.88 289 GLN A C 1
ATOM 2311 O O . GLN A 1 289 ? 2.482 -22.590 15.016 1.00 82.88 289 GLN A O 1
ATOM 2316 N N . GLN A 1 290 ? 0.591 -21.419 14.704 1.00 80.69 290 GLN A N 1
ATOM 2317 C CA . GLN A 1 290 ? 0.087 -22.284 13.630 1.00 80.69 290 GLN A CA 1
ATOM 2318 C C . GLN A 1 290 ? 0.983 -22.236 12.389 1.00 80.69 290 GLN A C 1
ATOM 2320 O O . GLN A 1 290 ? 1.285 -23.278 11.810 1.00 80.69 290 GLN A O 1
ATOM 2325 N N . LEU A 1 291 ? 1.468 -21.049 12.018 1.00 78.50 291 LEU A N 1
ATOM 2326 C CA . LEU A 1 291 ? 2.400 -20.878 10.909 1.00 78.50 291 LEU A CA 1
ATOM 2327 C C . LEU A 1 291 ? 3.718 -21.617 11.168 1.00 78.50 291 LEU A C 1
ATOM 2329 O O . LEU A 1 291 ? 4.200 -22.309 10.280 1.00 78.50 291 LEU A O 1
ATOM 2333 N N . ILE A 1 292 ? 4.265 -21.542 12.385 1.00 80.69 292 ILE A N 1
ATOM 2334 C CA . ILE A 1 292 ? 5.460 -22.305 12.772 1.00 80.69 292 ILE A CA 1
ATOM 2335 C C . ILE A 1 292 ? 5.214 -23.809 12.630 1.00 80.69 292 ILE A C 1
ATOM 2337 O O . ILE A 1 292 ? 6.053 -24.509 12.065 1.00 80.69 292 ILE A O 1
ATOM 2341 N N . ILE A 1 293 ? 4.091 -24.322 13.145 1.00 84.06 293 ILE A N 1
ATOM 2342 C CA . ILE A 1 293 ? 3.753 -25.752 13.056 1.00 84.06 293 ILE A CA 1
ATOM 2343 C C . ILE A 1 293 ? 3.651 -26.182 11.588 1.00 84.06 293 ILE A C 1
ATOM 2345 O O . ILE A 1 293 ? 4.209 -27.210 11.200 1.00 84.06 293 ILE A O 1
ATOM 2349 N N . HIS A 1 294 ? 2.991 -25.372 10.760 1.00 80.81 294 HIS A N 1
ATOM 2350 C CA . HIS A 1 294 ? 2.865 -25.617 9.329 1.00 80.81 294 HIS A CA 1
ATOM 2351 C C . HIS A 1 294 ? 4.226 -25.627 8.627 1.00 80.81 294 HIS A C 1
ATOM 2353 O O . HIS A 1 294 ? 4.552 -26.601 7.956 1.00 80.81 294 HIS A O 1
ATOM 2359 N N . MET A 1 295 ? 5.046 -24.592 8.831 1.00 80.88 295 MET A N 1
ATOM 2360 C CA . MET A 1 295 ? 6.379 -24.490 8.232 1.00 80.88 295 MET A CA 1
ATOM 2361 C C . MET A 1 295 ? 7.272 -25.669 8.625 1.00 80.88 295 MET A C 1
ATOM 2363 O O . MET A 1 295 ? 7.953 -26.218 7.768 1.00 80.88 295 MET A O 1
ATOM 2367 N N . LYS A 1 296 ? 7.229 -26.114 9.888 1.00 87.81 296 LYS A N 1
ATOM 2368 C CA . LYS A 1 296 ? 7.940 -27.326 10.328 1.00 87.81 296 LYS A CA 1
ATOM 2369 C C . LYS A 1 296 ? 7.445 -28.578 9.605 1.00 87.81 296 LYS A C 1
ATOM 2371 O O . LYS A 1 296 ? 8.247 -29.400 9.182 1.00 87.81 296 LYS A O 1
ATOM 2376 N N . THR A 1 297 ? 6.132 -28.708 9.434 1.00 88.25 297 THR A N 1
ATOM 2377 C CA . THR A 1 297 ? 5.535 -29.849 8.724 1.00 88.25 297 THR A CA 1
ATOM 2378 C C . THR A 1 297 ? 5.950 -29.868 7.250 1.00 88.25 297 THR A C 1
ATOM 2380 O O . THR A 1 297 ? 6.278 -30.926 6.713 1.00 88.25 297 THR A O 1
ATOM 2383 N N . GLU A 1 298 ? 5.960 -28.710 6.584 1.00 85.62 298 GLU A N 1
ATOM 2384 C CA . GLU A 1 298 ? 6.438 -28.589 5.203 1.00 85.62 298 GLU A CA 1
ATOM 2385 C C . GLU A 1 298 ? 7.934 -28.891 5.084 1.00 85.62 298 GLU A C 1
ATOM 2387 O O . GLU A 1 298 ? 8.329 -29.630 4.182 1.00 85.62 298 GLU A O 1
ATOM 2392 N N . ASP A 1 299 ? 8.747 -28.390 6.014 1.00 93.00 299 ASP A N 1
ATOM 2393 C CA . ASP A 1 299 ? 10.188 -28.644 6.069 1.00 93.00 299 ASP A CA 1
ATOM 2394 C C . ASP A 1 299 ? 10.506 -30.136 6.258 1.00 93.00 299 ASP A C 1
ATOM 2396 O O . ASP A 1 299 ? 11.343 -30.706 5.553 1.00 93.00 299 ASP A O 1
ATOM 2400 N N . GLU A 1 300 ? 9.764 -30.830 7.125 1.00 96.62 300 GLU A N 1
ATOM 2401 C CA . GLU A 1 300 ? 9.867 -32.282 7.276 1.00 96.62 300 GLU A CA 1
ATOM 2402 C C . GLU A 1 300 ? 9.502 -33.029 5.987 1.00 96.62 300 GLU A C 1
ATOM 2404 O O . GLU A 1 300 ? 10.149 -34.020 5.631 1.00 96.62 300 GLU A O 1
ATOM 2409 N N . LEU A 1 301 ? 8.467 -32.575 5.275 1.00 94.94 301 LEU A N 1
ATOM 2410 C CA . LEU A 1 301 ? 8.007 -33.184 4.028 1.00 94.94 301 LEU A CA 1
ATOM 2411 C C . LEU A 1 301 ? 9.044 -32.985 2.913 1.00 94.94 301 LEU A C 1
ATOM 2413 O O . LEU A 1 301 ? 9.389 -33.942 2.214 1.00 94.94 301 LEU A O 1
ATOM 2417 N N . LEU A 1 302 ? 9.599 -31.778 2.791 1.00 95.69 302 LEU A N 1
ATOM 2418 C CA . LEU A 1 302 ? 10.713 -31.476 1.890 1.00 95.69 302 LEU A CA 1
ATOM 2419 C C . LEU A 1 302 ? 11.938 -32.329 2.229 1.00 95.69 302 LEU A C 1
ATOM 2421 O O . LEU A 1 302 ? 12.490 -32.984 1.348 1.00 95.69 302 LEU A O 1
ATOM 2425 N N . SER A 1 303 ? 12.290 -32.431 3.508 1.00 97.19 303 SER A N 1
ATOM 2426 C CA . SER A 1 303 ? 13.395 -33.266 3.987 1.00 97.19 303 SER A CA 1
ATOM 2427 C C . SER A 1 303 ? 13.198 -34.753 3.674 1.00 97.19 303 SER A C 1
ATOM 2429 O O . SER A 1 303 ? 14.158 -35.471 3.388 1.00 97.19 303 SER A O 1
ATOM 2431 N N . ARG A 1 304 ? 11.961 -35.266 3.716 1.00 98.12 304 ARG A N 1
ATOM 2432 C CA . ARG A 1 304 ? 11.648 -36.643 3.286 1.00 98.12 304 ARG A CA 1
ATOM 2433 C C . ARG A 1 304 ? 11.804 -36.812 1.776 1.00 98.12 304 ARG A C 1
ATOM 2435 O O . ARG A 1 304 ? 12.399 -37.797 1.354 1.00 98.12 304 ARG A O 1
ATOM 2442 N N . LYS A 1 305 ? 11.330 -35.854 0.975 1.00 97.81 305 LYS A N 1
ATOM 2443 C CA . LYS A 1 305 ? 11.483 -35.881 -0.490 1.00 97.81 305 LYS A CA 1
ATOM 2444 C C . LYS A 1 305 ? 12.948 -35.835 -0.916 1.00 97.81 305 LYS A C 1
ATOM 2446 O O . LYS A 1 305 ? 13.347 -36.621 -1.764 1.00 97.81 305 LYS A O 1
ATOM 2451 N N . ILE A 1 306 ? 13.751 -34.973 -0.291 1.00 97.44 306 ILE A N 1
ATOM 2452 C CA . ILE A 1 306 ? 15.196 -34.889 -0.545 1.00 97.44 306 ILE A CA 1
ATOM 2453 C C . ILE A 1 306 ? 15.862 -36.242 -0.269 1.00 97.44 306 ILE A C 1
ATOM 2455 O O . ILE A 1 306 ? 16.602 -36.741 -1.113 1.00 97.44 306 ILE A O 1
ATOM 2459 N N . ARG A 1 307 ? 15.548 -36.877 0.870 1.00 98.25 307 ARG A N 1
ATOM 2460 C CA . ARG A 1 307 ? 16.076 -38.209 1.207 1.00 98.25 307 ARG A CA 1
ATOM 2461 C C . ARG A 1 307 ? 15.649 -39.289 0.211 1.00 98.25 307 ARG A C 1
ATOM 2463 O O . ARG A 1 307 ? 16.475 -40.120 -0.145 1.00 98.25 307 ARG A O 1
ATOM 2470 N N . ALA A 1 308 ? 14.401 -39.265 -0.254 1.00 97.56 308 ALA A N 1
ATOM 2471 C CA . ALA A 1 308 ? 13.914 -40.212 -1.258 1.00 97.56 308 ALA A CA 1
ATOM 2472 C C . ALA A 1 308 ? 14.678 -40.074 -2.587 1.00 97.56 308 ALA A C 1
ATOM 2474 O O . ALA A 1 308 ? 15.187 -41.064 -3.102 1.00 97.56 308 ALA A O 1
ATOM 2475 N N . ILE A 1 309 ? 14.862 -38.843 -3.078 1.00 97.00 309 ILE A N 1
ATOM 2476 C CA . ILE A 1 309 ? 15.622 -38.564 -4.309 1.00 97.00 309 ILE A CA 1
ATOM 2477 C C . ILE A 1 309 ? 17.083 -39.024 -4.174 1.00 97.00 309 ILE A C 1
ATOM 2479 O O . ILE A 1 309 ? 17.644 -39.617 -5.093 1.00 97.00 309 ILE A O 1
ATOM 2483 N N . GLN A 1 310 ? 17.708 -38.788 -3.016 1.00 96.88 310 GLN A N 1
ATOM 2484 C CA . GLN A 1 310 ? 19.073 -39.251 -2.750 1.00 96.88 310 GLN A CA 1
ATOM 2485 C C . GLN A 1 310 ? 19.182 -40.784 -2.770 1.00 96.88 310 GLN A C 1
ATOM 2487 O O . GLN A 1 310 ? 20.164 -41.318 -3.281 1.00 96.88 310 GLN A O 1
ATOM 2492 N N . GLN A 1 311 ? 18.181 -41.498 -2.248 1.00 97.31 311 GLN A N 1
ATOM 2493 C CA . GLN A 1 311 ? 18.142 -42.963 -2.279 1.00 97.31 311 GLN A CA 1
ATOM 2494 C C . GLN A 1 311 ? 17.940 -43.509 -3.700 1.00 97.31 311 GLN A C 1
ATOM 2496 O O . GLN A 1 311 ? 18.631 -44.450 -4.084 1.00 97.31 311 GLN A O 1
ATOM 2501 N N . GLU A 1 312 ? 17.061 -42.901 -4.500 1.00 96.62 312 GLU A N 1
ATOM 2502 C CA . GLU A 1 312 ? 16.851 -43.274 -5.910 1.00 96.62 312 GLU A CA 1
ATOM 2503 C C . GLU A 1 312 ? 18.124 -43.094 -6.753 1.00 96.62 312 GLU A C 1
ATOM 2505 O O . GLU A 1 312 ? 18.461 -43.950 -7.575 1.00 96.62 312 GLU A O 1
ATOM 2510 N N . HIS A 1 313 ? 18.880 -42.020 -6.505 1.00 95.50 313 HIS A N 1
ATOM 2511 C CA . HIS A 1 313 ? 20.154 -41.775 -7.182 1.00 95.50 313 HIS A CA 1
ATOM 2512 C C . HIS A 1 313 ? 21.234 -42.802 -6.798 1.00 95.50 313 HIS A C 1
ATOM 2514 O O . HIS A 1 313 ? 22.062 -43.161 -7.630 1.00 95.50 313 HIS A O 1
ATOM 2520 N N . LEU A 1 314 ? 21.246 -43.291 -5.553 1.00 95.38 314 LEU A N 1
ATOM 2521 C CA . LEU A 1 314 ? 22.193 -44.326 -5.115 1.00 95.38 314 LEU A CA 1
ATOM 2522 C C . LEU A 1 314 ? 21.858 -45.717 -5.670 1.00 95.38 314 LEU A C 1
ATOM 2524 O O . LEU A 1 314 ? 22.760 -46.532 -5.846 1.00 95.38 314 LEU A O 1
ATOM 2528 N N . LEU A 1 315 ? 20.577 -45.995 -5.924 1.00 92.44 315 LEU A N 1
ATOM 2529 C CA . LEU A 1 315 ? 20.107 -47.292 -6.414 1.00 92.44 315 LEU A CA 1
ATOM 2530 C C . LEU A 1 315 ? 20.080 -47.406 -7.939 1.00 92.44 315 LEU A C 1
ATOM 2532 O O . LEU A 1 315 ? 19.952 -48.519 -8.438 1.00 92.44 315 LEU A O 1
ATOM 2536 N N . SER A 1 316 ? 20.201 -46.297 -8.673 1.00 88.12 316 SER A N 1
ATOM 2537 C CA . SER A 1 316 ? 20.293 -46.316 -10.134 1.00 88.12 316 SER A CA 1
ATOM 2538 C C . SER A 1 316 ? 21.650 -46.905 -10.543 1.00 88.12 316 SER A C 1
ATOM 2540 O O . SER A 1 316 ? 22.672 -46.232 -10.375 1.00 88.12 316 SER A O 1
ATOM 2542 N N . PRO A 1 317 ? 21.707 -48.157 -11.040 1.00 77.81 317 PRO A N 1
ATOM 2543 C CA . PRO A 1 317 ? 22.963 -48.768 -11.448 1.00 77.81 317 PRO A CA 1
ATOM 2544 C C . PRO A 1 317 ? 23.538 -47.934 -12.587 1.00 77.81 317 PRO A C 1
ATOM 2546 O O . PRO A 1 317 ? 22.798 -47.545 -13.492 1.00 77.81 317 PRO A O 1
ATOM 2549 N N . GLN A 1 318 ? 24.845 -47.670 -12.567 1.00 70.88 318 GLN A N 1
ATOM 2550 C CA . GLN A 1 318 ? 25.519 -47.141 -13.747 1.00 70.88 318 GLN A CA 1
ATOM 2551 C C . GLN A 1 318 ? 25.462 -48.217 -14.830 1.00 70.88 318 GLN A C 1
ATOM 2553 O O . GLN A 1 318 ? 26.307 -49.107 -14.881 1.00 70.88 318 GLN A O 1
ATOM 2558 N N . SER A 1 319 ? 24.408 -48.182 -15.643 1.00 63.09 319 SER A N 1
ATOM 2559 C CA . SER A 1 319 ? 24.319 -48.928 -16.887 1.00 63.09 319 SER A CA 1
ATOM 2560 C C . SER A 1 319 ? 25.332 -48.316 -17.852 1.00 63.09 319 SER A C 1
ATOM 2562 O O . SER A 1 319 ? 24.995 -47.420 -18.628 1.00 63.09 319 SER A O 1
ATOM 2564 N N . ASN A 1 320 ? 26.584 -48.745 -17.697 1.00 57.62 320 ASN A N 1
ATOM 2565 C CA . ASN A 1 320 ? 27.605 -48.699 -18.736 1.00 57.62 320 ASN A CA 1
ATOM 2566 C C . ASN A 1 320 ? 27.340 -49.803 -19.759 1.00 57.62 320 ASN A C 1
ATOM 2568 O O . ASN A 1 320 ? 26.931 -50.907 -19.329 1.00 57.62 320 ASN A O 1
#

Mean predicted aligned error: 17.12 Å

Solvent-accessible surface area (backbone atoms only — not comparable to full-atom values): 19775 Å² total; per-residue (Å²): 135,85,77,80,77,82,74,65,72,65,62,91,74,34,64,70,49,45,45,39,55,73,75,36,44,69,60,40,51,52,35,32,75,69,45,26,36,37,53,40,48,35,69,92,54,62,68,92,62,84,84,46,71,69,60,53,28,60,32,28,33,38,81,36,96,85,41,95,50,33,29,32,22,72,72,70,25,35,33,35,57,55,97,58,29,40,34,52,52,60,78,55,95,59,84,34,72,24,44,54,57,42,78,47,79,47,78,52,102,90,34,49,27,45,38,32,35,20,61,34,57,73,62,86,67,94,79,71,76,88,80,79,80,77,84,85,78,85,80,86,86,86,89,82,85,82,86,87,85,89,84,86,81,89,81,91,77,94,73,90,78,88,85,82,89,80,94,77,95,76,84,88,84,72,81,86,76,78,78,74,74,73,75,78,71,73,73,82,72,91,68,53,69,68,53,31,52,47,52,47,56,72,76,33,55,73,68,55,44,50,52,53,46,55,49,52,52,50,45,51,52,51,49,56,69,71,53,80,68,81,73,89,48,68,66,60,52,51,50,51,54,49,54,50,50,53,49,43,44,58,68,53,57,48,60,36,77,84,41,62,84,68,60,49,73,66,57,50,50,50,53,51,49,32,48,49,49,53,52,44,62,60,47,45,58,51,52,51,52,52,47,52,55,48,52,52,54,52,50,52,50,51,53,49,52,54,52,50,54,55,51,54,62,72,67,54,72,86,84,120

Foldseek 3Di:
DDPPPDAFDDLVVAPLSCCCVPVVVVNVVVCFVQQWEFEREDNVAPPPDDQDPVLRQQRIWDQDPPDRQWTAGNVGWIWGADPQKIWGDPPAPDTDIWGFNDKDWDDDPVGIYIYTYTHHRRHDDPPPPPPPDDDDDDDDDDDDDDDDDDDDDDDDDDDDDDDDDDDDDDDDPDDDPPPPPPPPPPPPPDDDLVRLLVLCPVVDPPVLSVVLVVVLVVCLVVLLVVPPPPDPPPPVNVVVLVVVLVCSLVVRVCPPPVNVPDDDPVNSVSNSVSSVSVSCVSNVVVVVVVVVVVVVVVVVVVVVVVVVVVVVVVPPDPPD

Radius of gyration: 33.72 Å; Cα contacts (8 Å, |Δi|>4): 278; chains: 1; bounding box: 61×117×69 Å

pLDDT: mean 80.14, std 22.38, range [27.95, 98.56]

Nearest PDB structures (foldseek):
  9cpb-assembly1_6D  TM=2.775E-01  e=8.722E+00  Bos taurus